Protein AF-A0A397BFF4-F1 (afdb_monomer_lite)

Structure (mmCIF, N/CA/C/O backbone):
data_AF-A0A397BFF4-F1
#
_entry.id   AF-A0A397BFF4-F1
#
loop_
_atom_site.group_PDB
_atom_site.id
_atom_site.type_symbol
_atom_site.label_atom_id
_atom_site.label_alt_id
_atom_site.label_comp_id
_atom_site.label_asym_id
_atom_site.label_entity_id
_atom_site.label_seq_id
_atom_site.pdbx_PDB_ins_code
_atom_site.Cartn_x
_atom_site.Cartn_y
_atom_site.Cartn_z
_atom_site.occupancy
_atom_site.B_iso_or_equiv
_atom_site.auth_seq_id
_atom_site.auth_comp_id
_atom_site.auth_asym_id
_atom_site.auth_atom_id
_atom_site.pdbx_PDB_model_num
ATOM 1 N N . MET A 1 1 ? 16.144 -6.828 19.092 1.00 57.47 1 MET A N 1
ATOM 2 C CA . MET A 1 1 ? 15.711 -6.088 17.885 1.00 57.47 1 MET A CA 1
ATOM 3 C C . MET A 1 1 ? 14.200 -6.023 17.916 1.00 57.47 1 MET A C 1
ATOM 5 O O . MET A 1 1 ? 13.598 -7.047 18.209 1.00 57.47 1 MET A O 1
ATOM 9 N N . ASN A 1 2 ? 13.610 -4.848 17.703 1.00 77.31 2 ASN A N 1
ATOM 10 C CA . ASN A 1 2 ? 12.156 -4.733 17.585 1.00 77.31 2 ASN A CA 1
ATOM 11 C C . ASN A 1 2 ? 11.684 -5.320 16.236 1.00 77.31 2 ASN A C 1
ATOM 13 O O . ASN A 1 2 ? 12.494 -5.483 15.315 1.00 77.31 2 ASN A O 1
ATOM 17 N N . ALA A 1 3 ? 10.410 -5.697 16.136 1.00 84.62 3 ALA A N 1
ATOM 18 C CA . ALA A 1 3 ? 9.863 -6.379 14.960 1.00 84.62 3 ALA A CA 1
ATOM 19 C C . ALA A 1 3 ? 9.957 -5.506 13.694 1.00 84.62 3 ALA A C 1
ATOM 21 O O . ALA A 1 3 ? 10.244 -6.006 12.608 1.00 84.62 3 ALA A O 1
ATOM 22 N N . ALA A 1 4 ? 9.825 -4.190 13.848 1.00 85.44 4 ALA A N 1
ATOM 23 C CA . ALA A 1 4 ? 9.958 -3.179 12.816 1.00 85.44 4 ALA A CA 1
ATOM 24 C C . ALA A 1 4 ? 11.354 -3.190 12.189 1.00 85.44 4 ALA A C 1
ATOM 26 O O . ALA A 1 4 ? 11.460 -3.205 10.969 1.00 85.44 4 ALA A O 1
ATOM 27 N N . ALA A 1 5 ? 12.433 -3.244 12.978 1.00 88.12 5 ALA A N 1
ATOM 28 C CA . ALA A 1 5 ? 13.787 -3.299 12.424 1.00 88.12 5 ALA A CA 1
ATOM 29 C C . ALA A 1 5 ? 14.050 -4.597 11.646 1.00 88.12 5 ALA A C 1
ATOM 31 O O . ALA A 1 5 ? 14.742 -4.566 10.629 1.00 88.12 5 ALA A O 1
ATOM 32 N N . VAL A 1 6 ? 13.490 -5.728 12.095 1.00 89.56 6 VAL A N 1
ATOM 33 C CA . VAL A 1 6 ? 13.576 -7.007 11.367 1.00 89.56 6 VAL A CA 1
ATOM 34 C C . VAL A 1 6 ? 12.851 -6.895 10.027 1.00 89.56 6 VAL A C 1
ATOM 36 O O . VAL A 1 6 ? 13.470 -7.109 8.985 1.00 89.56 6 VAL A O 1
ATOM 39 N N . ALA A 1 7 ? 11.580 -6.482 10.054 1.00 90.12 7 ALA A N 1
ATOM 40 C CA . ALA A 1 7 ? 10.751 -6.337 8.863 1.00 90.12 7 ALA A CA 1
ATOM 41 C C . ALA A 1 7 ? 11.365 -5.350 7.861 1.00 90.12 7 ALA A C 1
ATOM 43 O O . ALA A 1 7 ? 11.485 -5.656 6.678 1.00 90.12 7 ALA A O 1
ATOM 44 N N . VAL A 1 8 ? 11.833 -4.190 8.329 1.00 93.38 8 VAL A N 1
ATOM 45 C CA . VAL A 1 8 ? 12.469 -3.175 7.478 1.00 93.38 8 VAL A CA 1
ATOM 46 C C . VAL A 1 8 ? 13.743 -3.711 6.830 1.00 93.38 8 VAL A C 1
ATOM 48 O O . VAL A 1 8 ? 13.931 -3.532 5.628 1.00 93.38 8 VAL A O 1
ATOM 51 N N . LYS A 1 9 ? 14.610 -4.405 7.578 1.00 92.75 9 LYS A N 1
ATOM 52 C CA . LYS A 1 9 ? 15.840 -4.985 7.020 1.00 92.75 9 LYS A CA 1
ATOM 53 C C . LYS A 1 9 ? 15.533 -6.012 5.928 1.00 92.75 9 LYS A C 1
ATOM 55 O O . LYS A 1 9 ? 16.215 -6.053 4.903 1.00 92.75 9 LYS A O 1
ATOM 60 N N . GLU A 1 10 ? 14.504 -6.823 6.136 1.00 93.00 10 GLU A N 1
ATOM 61 C CA . GLU A 1 10 ? 14.062 -7.823 5.170 1.00 93.00 10 GLU A CA 1
ATOM 62 C C . GLU A 1 10 ? 13.450 -7.187 3.913 1.00 93.00 10 GLU A C 1
ATOM 64 O O . GLU A 1 10 ? 13.782 -7.585 2.790 1.00 93.00 10 GLU A O 1
ATOM 69 N N . VAL A 1 11 ? 12.640 -6.137 4.083 1.00 94.94 11 VAL A N 1
ATOM 70 C CA . VAL A 1 11 ? 12.092 -5.332 2.982 1.00 94.94 11 VAL A CA 1
ATOM 71 C C . VAL A 1 11 ? 13.214 -4.691 2.173 1.00 94.94 11 VAL A C 1
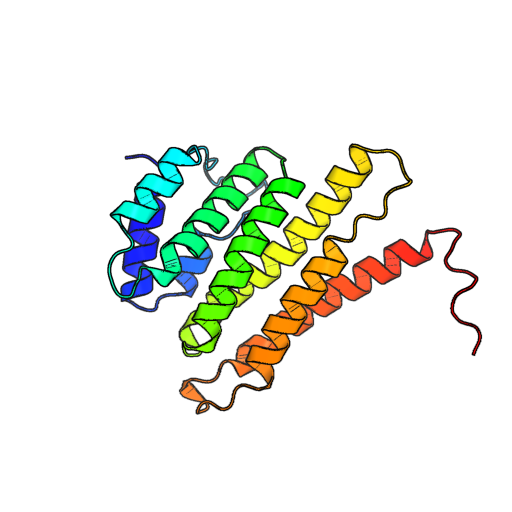ATOM 73 O O . VAL A 1 11 ? 13.241 -4.846 0.955 1.00 94.94 11 VAL A O 1
ATOM 76 N N . VAL A 1 12 ? 14.186 -4.044 2.822 1.00 95.38 12 VAL A N 1
ATOM 77 C CA . VAL A 1 12 ? 15.344 -3.432 2.149 1.00 95.38 12 VAL A CA 1
ATOM 78 C C . VAL A 1 12 ? 16.109 -4.468 1.326 1.00 95.38 12 VAL A C 1
ATOM 80 O O . VAL A 1 12 ? 16.366 -4.246 0.142 1.00 95.38 12 VAL A O 1
ATOM 83 N N . GLY A 1 13 ? 16.417 -5.632 1.907 1.00 94.81 13 GLY A N 1
ATOM 84 C CA . GLY A 1 13 ? 17.092 -6.711 1.184 1.00 94.81 13 GLY A CA 1
ATOM 85 C C . GLY A 1 13 ? 16.302 -7.194 -0.037 1.00 94.81 13 GLY A C 1
ATOM 86 O O . GLY A 1 13 ? 16.884 -7.498 -1.076 1.00 94.81 13 GLY A O 1
ATOM 87 N N . SER A 1 14 ? 14.978 -7.235 0.070 1.00 95.81 14 SER A N 1
ATOM 88 C CA . SER A 1 14 ? 14.089 -7.688 -1.004 1.00 95.81 14 SER A CA 1
ATOM 89 C C . SER A 1 14 ? 13.933 -6.649 -2.112 1.00 95.81 14 SER A C 1
ATOM 91 O O . SER A 1 14 ? 13.906 -7.018 -3.285 1.00 95.81 14 SER A O 1
ATOM 93 N N . LEU A 1 15 ? 13.921 -5.357 -1.774 1.00 95.44 15 LEU A N 1
ATOM 94 C CA . LEU A 1 15 ? 13.922 -4.262 -2.748 1.00 95.44 15 LEU A CA 1
ATOM 95 C C . LEU A 1 15 ? 15.213 -4.233 -3.566 1.00 95.44 15 LEU A C 1
ATOM 97 O O . LEU A 1 15 ? 15.147 -4.130 -4.788 1.00 95.44 15 LEU A O 1
ATOM 101 N N . LEU A 1 16 ? 16.373 -4.431 -2.927 1.00 94.50 16 LEU A N 1
ATOM 102 C CA . LEU A 1 16 ? 17.658 -4.546 -3.633 1.00 94.50 16 LEU A CA 1
ATOM 103 C C . LEU A 1 16 ? 17.664 -5.690 -4.658 1.00 94.50 16 LEU A C 1
ATOM 105 O O . LEU A 1 16 ? 18.306 -5.588 -5.699 1.00 94.50 16 LEU A O 1
ATOM 109 N N . ARG A 1 17 ? 16.925 -6.769 -4.378 1.00 95.75 17 ARG A N 1
ATOM 110 C CA . ARG A 1 17 ? 16.777 -7.932 -5.266 1.00 95.75 17 ARG A CA 1
ATOM 111 C C . ARG A 1 17 ? 15.568 -7.848 -6.204 1.00 95.75 17 ARG A C 1
ATOM 113 O O . ARG A 1 17 ? 15.296 -8.818 -6.904 1.00 95.75 17 ARG A O 1
ATOM 120 N N . LYS A 1 18 ? 14.826 -6.733 -6.210 1.00 95.62 18 LYS A N 1
ATOM 121 C CA . LYS A 1 18 ? 13.568 -6.551 -6.964 1.00 95.62 18 LYS A CA 1
ATOM 122 C C . LYS A 1 18 ? 12.517 -7.645 -6.703 1.00 95.62 18 LYS A C 1
ATOM 124 O O . LYS A 1 18 ? 11.729 -8.003 -7.573 1.00 95.62 18 LYS A O 1
ATOM 129 N N . GLN A 1 19 ? 12.470 -8.165 -5.477 1.00 95.62 19 GLN A N 1
ATOM 130 C CA . GLN A 1 19 ? 11.541 -9.212 -5.038 1.00 95.62 19 GLN A CA 1
ATOM 131 C C . GLN A 1 19 ? 10.268 -8.604 -4.434 1.00 95.62 19 GLN A C 1
ATOM 133 O O . GLN A 1 19 ? 9.991 -8.760 -3.244 1.00 95.62 19 GLN A O 1
ATOM 138 N N . SER A 1 20 ? 9.482 -7.892 -5.241 1.00 95.31 20 SER A N 1
ATOM 139 C CA . SER A 1 20 ? 8.298 -7.177 -4.737 1.00 95.31 20 SER A CA 1
ATOM 140 C C . SER A 1 20 ? 7.241 -8.086 -4.113 1.00 95.31 20 SER A C 1
ATOM 142 O O . SER A 1 20 ? 6.581 -7.662 -3.178 1.00 95.31 20 SER A O 1
ATOM 144 N N . ALA A 1 21 ? 7.089 -9.329 -4.581 1.00 94.50 21 ALA A N 1
ATOM 145 C CA . ALA A 1 21 ? 6.142 -10.278 -3.998 1.00 94.50 21 ALA A CA 1
ATOM 146 C C . ALA A 1 21 ? 6.489 -10.582 -2.532 1.00 94.50 21 ALA A C 1
ATOM 148 O O . ALA A 1 21 ? 5.605 -10.665 -1.686 1.00 94.50 21 ALA A O 1
ATOM 149 N N . HIS A 1 22 ? 7.785 -10.671 -2.220 1.00 94.12 22 HIS A N 1
ATOM 150 C CA . HIS A 1 22 ? 8.251 -10.869 -0.850 1.00 94.12 22 HIS A CA 1
ATOM 151 C C . HIS A 1 22 ? 8.023 -9.624 0.007 1.00 94.12 22 HIS A C 1
ATOM 153 O O . HIS A 1 22 ? 7.510 -9.723 1.117 1.00 94.12 22 HIS A O 1
ATOM 159 N N . VAL A 1 23 ? 8.315 -8.438 -0.541 1.00 94.81 23 VAL A N 1
ATOM 160 C CA . VAL A 1 23 ? 8.003 -7.154 0.114 1.00 94.81 23 VAL A CA 1
ATOM 161 C C . VAL A 1 23 ? 6.508 -7.050 0.424 1.00 94.81 23 VAL A C 1
ATOM 163 O O . VAL A 1 23 ? 6.130 -6.702 1.539 1.00 94.81 23 VAL A O 1
ATOM 166 N N . ALA A 1 24 ? 5.669 -7.400 -0.550 1.00 93.06 24 ALA A N 1
ATOM 167 C CA . ALA A 1 24 ? 4.222 -7.378 -0.434 1.00 93.06 24 ALA A CA 1
ATOM 168 C C . ALA A 1 24 ? 3.735 -8.310 0.681 1.00 93.06 24 ALA A C 1
ATOM 170 O O . ALA A 1 24 ? 2.901 -7.901 1.476 1.00 93.06 24 ALA A O 1
ATOM 171 N N . ASN A 1 25 ? 4.298 -9.516 0.796 1.00 91.44 25 ASN A N 1
ATOM 172 C CA . ASN A 1 25 ? 3.940 -10.463 1.853 1.00 91.44 25 ASN A CA 1
ATOM 173 C C . ASN A 1 25 ? 4.313 -9.958 3.255 1.00 91.44 25 ASN A C 1
ATOM 175 O O . ASN A 1 25 ? 3.517 -10.092 4.178 1.00 91.44 25 ASN A O 1
ATOM 179 N N . ILE A 1 26 ? 5.494 -9.353 3.424 1.00 90.94 26 ILE A N 1
ATOM 180 C CA . ILE A 1 26 ? 5.923 -8.803 4.724 1.00 90.94 26 ILE A CA 1
ATOM 181 C C . ILE A 1 26 ? 4.984 -7.671 5.167 1.00 90.94 26 ILE A C 1
ATOM 183 O O . ILE A 1 26 ? 4.589 -7.581 6.336 1.00 90.94 26 ILE A O 1
ATOM 187 N N . LEU A 1 27 ? 4.642 -6.795 4.221 1.00 91.44 27 LEU A N 1
ATOM 188 C CA . LEU A 1 27 ? 3.901 -5.565 4.479 1.00 91.44 27 LEU A CA 1
ATOM 189 C C . LEU A 1 27 ? 2.382 -5.726 4.429 1.00 91.44 27 LEU A C 1
ATOM 191 O O . LEU A 1 27 ? 1.688 -4.841 4.920 1.00 91.44 27 LEU A O 1
ATOM 195 N N . ALA A 1 28 ? 1.873 -6.834 3.888 1.00 91.56 28 ALA A N 1
ATOM 196 C CA . ALA A 1 28 ? 0.445 -7.102 3.808 1.00 91.56 28 ALA A CA 1
ATOM 197 C C . ALA A 1 28 ? -0.224 -6.965 5.179 1.00 91.56 28 ALA A C 1
ATOM 199 O O . ALA A 1 28 ? 0.280 -7.442 6.210 1.00 91.56 28 ALA A O 1
ATOM 200 N N . ILE A 1 29 ? -1.382 -6.313 5.173 1.00 89.94 29 ILE A N 1
ATOM 201 C CA . ILE A 1 29 ? -2.233 -6.176 6.346 1.00 89.94 29 ILE A CA 1
ATOM 202 C C . ILE A 1 29 ? -3.109 -7.429 6.429 1.00 89.94 29 ILE A C 1
ATOM 204 O O . ILE A 1 29 ? -3.968 -7.665 5.580 1.00 89.94 29 ILE A O 1
ATOM 208 N N . SER A 1 30 ? -2.893 -8.262 7.453 1.00 79.81 30 SER A N 1
ATOM 209 C CA . SER A 1 30 ? -3.784 -9.397 7.702 1.00 79.81 30 SER A CA 1
ATOM 210 C C . SER A 1 30 ? -5.103 -8.881 8.268 1.00 79.81 30 SER A C 1
ATOM 212 O O . SER A 1 30 ? -5.145 -8.335 9.369 1.00 79.81 30 SER A O 1
ATOM 214 N N . PHE A 1 31 ? -6.187 -9.066 7.517 1.00 70.06 31 PHE A N 1
ATOM 215 C CA . PHE A 1 31 ? -7.552 -8.818 7.997 1.00 70.06 31 PHE A CA 1
ATOM 216 C C . PHE A 1 31 ? -8.199 -10.078 8.580 1.00 70.06 31 PHE A C 1
ATOM 218 O O . PHE A 1 31 ? -9.256 -9.994 9.205 1.00 70.06 31 PHE A O 1
ATOM 225 N N . ASP A 1 32 ? -7.582 -11.244 8.364 1.00 57.59 32 ASP A N 1
ATOM 226 C CA . ASP A 1 32 ? -8.017 -12.492 8.972 1.00 57.59 32 ASP A CA 1
ATOM 227 C C . ASP A 1 32 ? -7.382 -12.629 10.364 1.00 57.59 32 ASP A C 1
ATOM 229 O O . ASP A 1 32 ? -6.172 -12.466 10.532 1.00 57.59 32 ASP A O 1
ATOM 233 N N . LYS A 1 33 ? -8.223 -12.894 11.371 1.00 51.47 33 LYS A N 1
ATOM 234 C CA . LYS A 1 33 ? -7.804 -13.160 12.756 1.00 51.47 33 LYS A CA 1
ATOM 235 C C . LYS A 1 33 ? -7.372 -14.621 12.951 1.00 51.47 33 LYS A C 1
ATOM 237 O O . LYS A 1 33 ? -6.900 -14.964 14.032 1.00 51.47 33 LYS A O 1
ATOM 242 N N . SER A 1 34 ? -7.579 -15.481 11.947 1.00 45.59 34 SER A N 1
ATOM 243 C CA . SER A 1 34 ? -7.208 -16.900 11.965 1.00 45.59 34 SER A CA 1
ATOM 244 C C . SER A 1 34 ? -5.718 -17.132 11.698 1.00 45.59 34 SER A C 1
ATOM 246 O O . SER A 1 34 ? -5.146 -18.111 12.181 1.00 45.59 34 SER A O 1
ATOM 248 N N . THR A 1 35 ? -5.069 -16.210 10.984 1.00 48.66 35 THR A N 1
ATOM 249 C CA . THR A 1 35 ? -3.620 -16.174 10.817 1.00 48.66 35 THR A CA 1
ATOM 250 C C . THR A 1 35 ? -2.995 -15.740 12.137 1.00 48.66 35 THR A C 1
ATOM 252 O O . THR A 1 35 ? -3.198 -14.622 12.605 1.00 48.66 35 THR A O 1
ATOM 255 N N . SER A 1 36 ? -2.231 -16.644 12.749 1.00 46.62 36 SER A N 1
ATOM 256 C CA . SER A 1 36 ? -1.463 -16.448 13.982 1.00 46.62 36 SER A CA 1
ATOM 257 C C . SER A 1 36 ? -0.276 -15.490 13.795 1.00 46.62 36 SER A C 1
ATOM 259 O O . SER A 1 36 ? 0.834 -15.776 14.251 1.00 46.62 36 SER A O 1
ATOM 261 N N . ASP A 1 37 ? -0.471 -14.390 13.075 1.00 56.38 37 ASP A N 1
ATOM 262 C CA . ASP A 1 37 ? 0.549 -13.367 12.932 1.00 56.38 37 ASP A CA 1
ATOM 263 C C . ASP A 1 37 ? 0.713 -12.695 14.291 1.00 56.38 37 ASP A C 1
ATOM 265 O O . ASP A 1 37 ? -0.239 -12.163 14.872 1.00 56.38 37 ASP A O 1
ATOM 269 N N . ALA A 1 38 ? 1.932 -12.759 14.829 1.00 62.62 38 ALA A N 1
ATOM 270 C CA . ALA A 1 38 ? 2.262 -12.057 16.056 1.00 62.62 38 ALA A CA 1
ATOM 271 C C . ALA A 1 38 ? 1.894 -10.572 15.883 1.00 62.62 38 ALA A C 1
ATOM 273 O O . ALA A 1 38 ? 2.234 -9.980 14.853 1.00 62.62 38 ALA A O 1
ATOM 274 N N . PRO A 1 39 ? 1.194 -9.962 16.855 1.00 65.88 39 PRO A N 1
ATOM 275 C CA . PRO A 1 39 ? 0.702 -8.606 16.698 1.00 65.88 39 PRO A CA 1
ATOM 276 C C . PRO A 1 39 ? 1.879 -7.652 16.480 1.00 65.88 39 PRO A C 1
ATOM 278 O O . PRO A 1 39 ? 2.854 -7.648 17.237 1.00 65.88 39 PRO A O 1
ATOM 281 N N . PHE A 1 40 ? 1.796 -6.842 15.424 1.00 76.50 40 PHE A N 1
ATOM 282 C CA . PHE A 1 40 ? 2.794 -5.817 15.146 1.00 76.50 40 PHE A CA 1
ATOM 283 C C . PHE A 1 40 ? 2.542 -4.613 16.067 1.00 76.50 40 PHE A C 1
ATOM 285 O O . PHE A 1 40 ? 1.675 -3.786 15.798 1.00 76.50 40 PHE A O 1
ATOM 292 N N . LEU A 1 41 ? 3.272 -4.554 17.187 1.00 77.00 41 LEU A N 1
ATOM 293 C CA . LEU A 1 41 ? 3.031 -3.615 18.299 1.00 77.00 41 LEU A CA 1
ATOM 294 C C . LEU A 1 41 ? 4.096 -2.515 18.442 1.00 77.00 41 LEU A C 1
ATOM 296 O O . LEU A 1 41 ? 4.110 -1.785 19.435 1.00 77.00 41 LEU A O 1
ATOM 300 N N . ASP A 1 42 ? 5.013 -2.387 17.485 1.00 84.06 42 ASP A N 1
ATOM 301 C CA . ASP A 1 42 ? 6.062 -1.371 17.567 1.00 84.06 42 ASP A CA 1
ATOM 302 C C . ASP A 1 42 ? 5.503 0.038 17.389 1.00 84.06 42 ASP A C 1
ATOM 304 O O . ASP A 1 42 ? 4.772 0.307 16.448 1.00 84.06 42 ASP A O 1
ATOM 308 N N . ASN A 1 43 ? 5.874 0.967 18.271 1.00 87.81 43 ASN A N 1
ATOM 309 C CA . ASN A 1 43 ? 5.385 2.344 18.197 1.00 87.81 43 ASN A CA 1
ATOM 310 C C . ASN A 1 43 ? 5.912 3.110 16.963 1.00 87.81 43 ASN A C 1
ATOM 312 O O . ASN A 1 43 ? 6.931 2.762 16.366 1.00 87.81 43 ASN 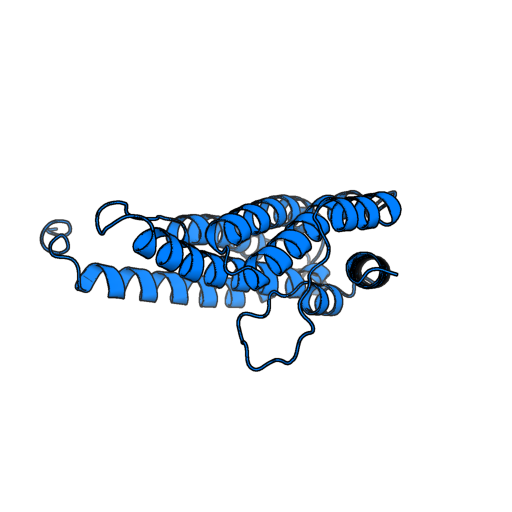A O 1
ATOM 316 N N . ASP A 1 44 ? 5.254 4.220 16.623 1.00 89.38 44 ASP A N 1
ATOM 317 C CA . ASP A 1 44 ? 5.576 4.996 15.416 1.00 89.38 44 ASP A CA 1
ATOM 318 C C . ASP A 1 44 ? 7.024 5.504 15.396 1.00 89.38 44 ASP A C 1
ATOM 320 O O . ASP A 1 44 ? 7.662 5.512 14.345 1.00 89.38 44 ASP A O 1
ATOM 324 N N . ARG A 1 45 ? 7.586 5.861 16.560 1.00 89.38 45 ARG A N 1
ATOM 325 C CA . ARG A 1 45 ? 8.990 6.292 16.667 1.00 89.38 45 ARG A CA 1
ATOM 326 C C . ARG A 1 45 ? 9.951 5.166 16.297 1.00 89.38 45 ARG A C 1
ATOM 328 O O . ARG A 1 45 ? 10.937 5.409 15.608 1.00 89.38 45 ARG A O 1
ATOM 335 N N . ALA A 1 46 ? 9.668 3.947 16.746 1.00 90.50 46 ALA A N 1
ATOM 336 C CA . ALA A 1 46 ? 10.441 2.758 16.419 1.00 90.50 46 ALA A CA 1
ATOM 337 C C . ALA A 1 46 ? 10.373 2.429 14.920 1.00 90.50 46 ALA A C 1
ATOM 339 O O . ALA A 1 46 ? 11.412 2.148 14.320 1.00 90.50 46 ALA A O 1
ATOM 340 N N . ILE A 1 47 ? 9.184 2.517 14.315 1.00 92.31 47 ILE A N 1
ATOM 341 C CA . ILE A 1 47 ? 8.984 2.313 12.873 1.00 92.31 47 ILE A CA 1
ATOM 342 C C . ILE A 1 47 ? 9.768 3.359 12.074 1.00 92.31 47 ILE A C 1
ATOM 344 O O . ILE A 1 47 ? 10.530 3.011 11.170 1.00 92.31 47 ILE A O 1
ATOM 348 N N . GLU A 1 48 ? 9.628 4.639 12.423 1.00 92.06 48 GLU A N 1
ATOM 349 C CA . GLU A 1 48 ? 10.317 5.730 11.731 1.00 92.06 48 GLU A CA 1
ATOM 350 C C . GLU A 1 48 ? 11.834 5.644 11.879 1.00 92.06 48 GLU A C 1
ATOM 352 O O . GLU A 1 48 ? 12.550 5.824 10.896 1.00 92.06 48 GLU A O 1
ATOM 357 N N . ALA A 1 49 ? 12.339 5.335 13.075 1.00 91.38 49 ALA A N 1
ATOM 358 C CA . ALA A 1 49 ? 13.769 5.167 13.303 1.00 91.38 49 ALA A CA 1
ATOM 359 C C . ALA A 1 49 ? 14.339 3.999 12.480 1.00 91.38 49 ALA A C 1
ATOM 361 O O . ALA A 1 49 ? 15.386 4.149 11.843 1.00 91.38 49 ALA A O 1
ATOM 362 N N . ALA A 1 50 ? 13.638 2.860 12.434 1.00 91.50 50 ALA A N 1
ATOM 363 C CA . ALA A 1 50 ? 14.032 1.710 11.620 1.00 91.50 50 ALA A CA 1
ATOM 364 C C . ALA A 1 50 ? 14.065 2.059 10.124 1.00 91.50 50 ALA A C 1
ATOM 366 O O . ALA A 1 50 ? 15.043 1.752 9.440 1.00 91.50 50 ALA A O 1
ATOM 367 N N . CYS A 1 51 ? 13.041 2.757 9.623 1.00 92.25 51 CYS A N 1
ATOM 368 C CA . CYS A 1 51 ? 12.983 3.165 8.223 1.00 92.25 51 CYS A CA 1
ATOM 369 C C . CYS A 1 51 ? 14.093 4.174 7.880 1.00 92.25 51 CYS A C 1
ATOM 371 O O . CYS A 1 51 ? 14.868 3.944 6.954 1.00 92.25 51 CYS A O 1
ATOM 373 N N . ARG A 1 52 ? 14.249 5.252 8.658 1.00 89.25 52 ARG A N 1
ATOM 374 C CA . ARG A 1 52 ? 15.260 6.296 8.394 1.00 89.25 52 ARG A CA 1
ATOM 375 C C . ARG A 1 52 ? 16.693 5.766 8.398 1.00 89.25 52 ARG A C 1
ATOM 377 O O . ARG A 1 52 ? 17.521 6.255 7.643 1.00 89.25 52 ARG A O 1
ATOM 384 N N . SER A 1 53 ? 16.989 4.788 9.254 1.00 89.06 53 SER A N 1
ATOM 385 C CA . SER A 1 53 ? 18.330 4.195 9.352 1.00 89.06 53 SER A CA 1
ATOM 386 C C . SER A 1 53 ? 18.637 3.175 8.254 1.00 89.06 53 SER A C 1
ATOM 388 O O . SER A 1 53 ? 19.806 2.966 7.940 1.00 89.06 53 SER A O 1
ATOM 390 N N . SER A 1 54 ? 17.613 2.545 7.668 1.00 91.06 54 SER A N 1
ATOM 391 C CA . SER A 1 54 ? 17.796 1.435 6.721 1.00 91.06 54 SER A CA 1
ATOM 392 C C . SER A 1 54 ? 17.597 1.834 5.257 1.00 91.06 54 SER A C 1
ATOM 394 O O . SER A 1 54 ? 18.204 1.232 4.372 1.00 91.06 54 SER A O 1
ATOM 396 N N . PHE A 1 55 ? 16.760 2.837 4.980 1.00 90.69 55 PHE A N 1
ATOM 397 C CA . PHE A 1 55 ? 16.500 3.332 3.628 1.00 90.69 55 PHE A CA 1
ATOM 398 C C . PHE A 1 55 ? 17.433 4.502 3.300 1.00 90.69 55 PHE A C 1
ATOM 400 O O . PHE A 1 55 ? 17.152 5.651 3.633 1.00 90.69 55 PHE A O 1
ATOM 407 N N . VAL A 1 56 ? 18.547 4.205 2.628 1.00 87.31 56 VAL A N 1
ATOM 408 C CA . VAL A 1 56 ? 19.557 5.193 2.212 1.00 87.31 56 VAL A CA 1
ATOM 409 C C . VAL A 1 56 ? 19.726 5.164 0.688 1.00 87.31 56 VAL A C 1
ATOM 411 O O . VAL A 1 56 ? 19.549 4.126 0.047 1.00 87.31 56 VAL A O 1
ATOM 414 N N . GLY A 1 57 ? 20.075 6.308 0.092 1.00 87.19 57 GLY A N 1
ATOM 415 C CA . GLY A 1 57 ? 20.387 6.409 -1.335 1.00 87.19 57 GLY A CA 1
ATOM 416 C C . GLY A 1 57 ? 19.162 6.157 -2.231 1.00 87.19 57 GLY A C 1
ATOM 417 O O . GLY A 1 57 ? 18.098 6.707 -1.947 1.00 87.19 57 GLY A O 1
ATOM 418 N N . PRO A 1 58 ? 19.267 5.328 -3.292 1.00 83.06 58 PRO A N 1
ATOM 419 C CA . PRO A 1 58 ? 18.162 5.061 -4.224 1.00 83.06 58 PRO A CA 1
ATOM 420 C C . PRO A 1 58 ? 16.907 4.479 -3.564 1.00 83.06 58 PRO A C 1
ATOM 422 O O . PRO A 1 58 ? 15.802 4.649 -4.070 1.00 83.06 58 PRO A O 1
ATOM 425 N N . LEU A 1 59 ? 17.061 3.810 -2.417 1.00 90.56 59 LEU A N 1
ATOM 426 C CA . LEU A 1 59 ? 15.937 3.253 -1.669 1.00 90.56 59 LEU A CA 1
ATOM 427 C C . LEU A 1 59 ? 15.220 4.285 -0.788 1.00 90.56 59 LEU A C 1
ATOM 429 O O . LEU A 1 59 ? 14.191 3.960 -0.200 1.00 90.56 59 LEU A O 1
ATOM 433 N N . GLY A 1 60 ? 15.719 5.523 -0.710 1.00 90.00 60 GLY A N 1
ATOM 434 C CA . GLY A 1 60 ? 15.103 6.595 0.072 1.00 90.00 60 GLY A CA 1
ATOM 435 C C . GLY A 1 60 ? 13.633 6.812 -0.291 1.00 90.00 60 GLY A C 1
ATOM 436 O O . GLY A 1 60 ? 12.801 6.920 0.598 1.00 90.00 60 GLY A O 1
ATOM 437 N N . ALA A 1 61 ? 13.265 6.729 -1.573 1.00 91.44 61 ALA A N 1
ATOM 438 C CA . ALA A 1 61 ? 11.873 6.897 -2.006 1.00 91.44 61 ALA A CA 1
ATOM 439 C C . ALA A 1 61 ? 10.887 5.884 -1.377 1.00 91.44 61 ALA A C 1
ATOM 441 O O . ALA A 1 61 ? 9.686 6.136 -1.327 1.00 91.44 61 ALA A O 1
ATOM 442 N N . TYR A 1 62 ? 11.383 4.754 -0.858 1.00 94.88 62 TYR A N 1
ATOM 443 C CA . TYR A 1 62 ? 10.567 3.712 -0.235 1.00 94.88 62 TYR A CA 1
ATOM 444 C C . TYR A 1 62 ? 10.369 3.898 1.273 1.00 94.88 62 TYR A C 1
ATOM 446 O O . TYR A 1 62 ? 9.486 3.248 1.836 1.00 94.88 62 TYR A O 1
ATOM 454 N N . HIS A 1 63 ? 11.134 4.775 1.938 1.00 94.19 63 HIS A N 1
ATOM 455 C CA . HIS A 1 63 ? 11.095 4.880 3.403 1.00 94.19 63 HIS A CA 1
ATOM 456 C C . HIS A 1 63 ? 9.703 5.251 3.914 1.00 94.19 63 HIS A C 1
ATOM 458 O O . HIS A 1 63 ? 9.209 4.658 4.870 1.00 94.19 63 HIS A O 1
ATOM 464 N N . ASP A 1 64 ? 9.056 6.208 3.252 1.00 94.12 64 ASP A N 1
ATOM 465 C CA . ASP A 1 64 ? 7.740 6.693 3.645 1.00 94.12 64 ASP A CA 1
ATOM 466 C C . ASP A 1 64 ? 6.637 5.690 3.324 1.00 94.12 64 ASP A C 1
ATOM 468 O O . ASP A 1 64 ? 5.691 5.553 4.094 1.00 94.12 64 ASP A O 1
ATOM 472 N N . ILE A 1 65 ? 6.776 4.971 2.210 1.00 96.81 65 ILE A N 1
ATOM 473 C CA . ILE A 1 65 ? 5.836 3.928 1.791 1.00 96.81 65 ILE A CA 1
ATOM 474 C C . ILE A 1 65 ? 5.812 2.822 2.848 1.00 96.81 65 ILE A C 1
ATOM 476 O O . ILE A 1 65 ? 4.753 2.415 3.329 1.00 96.81 65 ILE A O 1
ATOM 480 N N . VAL A 1 66 ? 6.998 2.354 3.239 1.00 96.00 66 VAL A N 1
ATOM 481 C CA . VAL A 1 66 ? 7.160 1.259 4.198 1.00 96.00 66 VAL A CA 1
ATOM 482 C C . VAL A 1 66 ? 6.745 1.697 5.599 1.00 96.00 66 VAL A C 1
ATOM 484 O O . VAL A 1 66 ? 6.008 0.967 6.259 1.00 96.00 66 VAL A O 1
ATOM 487 N N . ALA A 1 67 ? 7.135 2.898 6.034 1.00 95.56 67 ALA A N 1
ATOM 488 C CA . ALA A 1 67 ? 6.723 3.432 7.329 1.00 95.56 67 ALA A CA 1
ATOM 489 C C . ALA A 1 67 ? 5.195 3.543 7.439 1.00 95.56 67 ALA A C 1
ATOM 491 O O . ALA A 1 67 ? 4.624 3.060 8.414 1.00 95.56 67 ALA A O 1
ATOM 492 N N . ALA A 1 68 ? 4.536 4.119 6.431 1.00 96.31 68 ALA A N 1
ATOM 493 C CA . ALA A 1 68 ? 3.083 4.254 6.390 1.00 96.31 68 ALA A CA 1
ATOM 494 C C . ALA A 1 68 ? 2.373 2.889 6.418 1.00 96.31 68 ALA A C 1
ATOM 496 O O . ALA A 1 68 ? 1.423 2.694 7.171 1.00 96.31 68 ALA A O 1
ATOM 497 N N . THR A 1 69 ? 2.886 1.903 5.674 1.00 94.56 69 THR A N 1
ATOM 498 C CA . THR A 1 69 ? 2.291 0.556 5.635 1.00 94.56 69 THR A CA 1
ATOM 499 C C . THR A 1 69 ? 2.430 -0.172 6.977 1.00 94.56 69 THR A C 1
ATOM 501 O O . THR A 1 69 ? 1.478 -0.782 7.461 1.00 94.56 69 THR A O 1
ATOM 504 N N . LEU A 1 70 ? 3.590 -0.066 7.637 1.00 94.06 70 LEU A N 1
ATOM 505 C CA . LEU A 1 70 ? 3.804 -0.643 8.969 1.00 94.06 70 LEU A CA 1
ATOM 506 C C . LEU A 1 70 ? 2.940 0.040 10.042 1.00 94.06 70 LEU A C 1
ATOM 508 O O . LEU A 1 70 ? 2.400 -0.638 10.917 1.00 94.06 70 LEU A O 1
ATOM 512 N N . LYS A 1 71 ? 2.759 1.366 9.958 1.00 94.94 71 LYS A N 1
ATOM 513 C CA . LYS A 1 71 ? 1.834 2.112 10.826 1.00 94.94 71 LYS A CA 1
ATOM 514 C C . LYS A 1 71 ? 0.388 1.667 10.614 1.00 94.94 71 LYS A C 1
ATOM 516 O O . LYS A 1 71 ? -0.301 1.389 11.592 1.00 94.94 71 LYS A O 1
ATOM 521 N N . ALA A 1 72 ? -0.054 1.528 9.365 1.00 95.25 72 ALA A N 1
ATOM 522 C CA . ALA A 1 72 ? -1.386 1.023 9.046 1.00 95.25 72 ALA A CA 1
ATOM 523 C C . ALA A 1 72 ? -1.600 -0.393 9.608 1.00 95.25 72 ALA A C 1
ATOM 525 O O . ALA A 1 72 ? -2.599 -0.639 10.283 1.00 95.25 72 ALA A O 1
ATOM 526 N N . LYS A 1 73 ? -0.624 -1.297 9.435 1.00 92.75 73 LYS A N 1
ATOM 527 C CA . LYS A 1 73 ? -0.656 -2.657 9.999 1.00 92.75 73 LYS A CA 1
ATOM 528 C C . LYS A 1 73 ? -0.801 -2.649 11.525 1.00 92.75 73 LYS A C 1
ATOM 530 O O . LYS A 1 73 ? -1.655 -3.352 12.057 1.00 92.75 73 LYS A O 1
ATOM 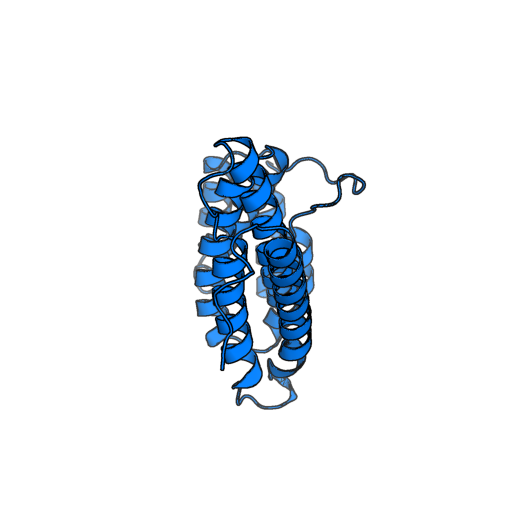535 N N . ARG A 1 74 ? -0.035 -1.809 12.231 1.00 91.69 74 ARG A N 1
ATOM 536 C CA . ARG A 1 74 ? -0.175 -1.603 13.686 1.00 91.69 74 ARG A CA 1
ATOM 537 C C . ARG A 1 74 ? -1.573 -1.122 14.068 1.00 91.69 74 ARG A C 1
ATOM 539 O O . ARG A 1 74 ? -2.191 -1.673 14.971 1.00 91.69 74 ARG A O 1
ATOM 546 N N . LEU A 1 75 ? -2.064 -0.081 13.398 1.00 93.31 75 LEU A N 1
ATOM 547 C CA . LEU A 1 75 ? -3.356 0.538 13.702 1.00 93.31 75 LEU A CA 1
ATOM 548 C C . LEU A 1 75 ? -4.523 -0.439 13.504 1.00 93.31 75 LEU A C 1
ATOM 550 O O . LEU A 1 75 ? -5.484 -0.390 14.269 1.00 93.31 75 LEU A O 1
ATOM 554 N N . VAL A 1 76 ? -4.410 -1.370 12.553 1.00 92.12 76 VAL A N 1
ATOM 555 C CA . VAL A 1 76 ? -5.367 -2.476 12.385 1.00 92.12 76 VAL A CA 1
ATOM 556 C C . VAL A 1 76 ? -5.367 -3.422 13.585 1.00 92.12 76 VAL A C 1
ATOM 558 O O . VAL A 1 76 ? -6.442 -3.802 14.040 1.00 92.12 76 VAL A O 1
ATOM 561 N N . HIS A 1 77 ? -4.205 -3.754 14.157 1.00 89.19 77 HIS A N 1
ATOM 562 C CA . HIS A 1 77 ? -4.144 -4.548 15.394 1.00 89.19 77 HIS A CA 1
ATOM 563 C C . HIS A 1 77 ? -4.742 -3.824 16.613 1.00 89.19 77 HIS A C 1
ATOM 565 O O . HIS A 1 77 ? -5.118 -4.477 17.583 1.00 89.19 77 HIS A O 1
ATOM 571 N N . GLU A 1 78 ? -4.843 -2.495 16.567 1.00 90.31 78 GLU A N 1
ATOM 572 C CA . GLU A 1 78 ? -5.487 -1.668 17.595 1.00 90.31 78 GLU A CA 1
ATOM 573 C C . GLU A 1 78 ? -6.974 -1.384 17.307 1.00 90.31 78 GLU A C 1
ATOM 575 O O . GLU A 1 78 ? -7.574 -0.562 18.000 1.00 90.31 78 GLU A O 1
ATOM 580 N N . ASP A 1 79 ? -7.561 -2.016 16.280 1.00 91.31 79 ASP A N 1
ATOM 581 C CA . ASP A 1 79 ? -8.933 -1.781 15.801 1.00 91.31 79 ASP A CA 1
ATOM 582 C C . ASP A 1 79 ? -9.220 -0.294 15.449 1.00 91.31 79 ASP A C 1
ATOM 584 O O . ASP A 1 79 ? -10.352 0.187 15.552 1.00 91.31 79 ASP A O 1
ATOM 588 N N . LYS A 1 80 ? -8.190 0.454 15.020 1.00 92.81 80 LYS A N 1
ATOM 589 C CA . LYS A 1 80 ? -8.263 1.863 14.576 1.00 92.81 80 LYS A CA 1
ATOM 590 C C . LYS A 1 80 ? -8.219 1.949 13.048 1.00 92.81 80 LYS A C 1
ATOM 592 O O . LYS A 1 80 ? -7.251 2.440 12.466 1.00 92.81 80 LYS A O 1
ATOM 597 N N . PHE A 1 81 ? -9.263 1.468 12.389 1.00 94.31 81 PHE A N 1
ATOM 598 C CA . PHE A 1 81 ? -9.351 1.338 10.934 1.00 94.31 81 PHE A CA 1
ATOM 599 C C . PHE A 1 81 ? -9.399 2.669 10.184 1.00 94.31 81 PHE A C 1
ATOM 601 O O . PHE A 1 81 ? -8.794 2.759 9.122 1.00 94.31 81 PHE A O 1
ATOM 608 N N . VAL A 1 82 ? -10.050 3.706 10.721 1.00 94.31 82 VAL A N 1
ATOM 609 C CA . VAL A 1 82 ? -10.064 5.043 10.089 1.00 94.31 82 VAL A CA 1
ATOM 610 C C . VAL A 1 82 ? -8.642 5.595 9.975 1.00 94.31 82 VAL A C 1
ATOM 612 O O . VAL A 1 82 ? -8.198 5.953 8.890 1.00 94.31 82 VAL A O 1
ATOM 615 N N . LEU A 1 83 ? -7.884 5.566 11.075 1.00 95.25 83 LEU A N 1
ATOM 616 C CA . LEU A 1 83 ? -6.491 6.021 11.074 1.00 95.25 83 LEU A CA 1
ATOM 617 C C . LEU A 1 83 ? -5.595 5.108 10.227 1.00 95.25 83 LEU A C 1
ATOM 619 O O . LEU A 1 83 ? -4.696 5.587 9.541 1.00 95.25 83 LEU A O 1
ATOM 623 N N . ALA A 1 84 ? -5.832 3.793 10.262 1.00 96.31 84 ALA A N 1
ATOM 624 C CA . ALA A 1 84 ? -5.089 2.847 9.436 1.00 96.31 84 ALA A CA 1
ATOM 625 C C . ALA A 1 84 ? -5.308 3.099 7.938 1.00 96.31 84 ALA A C 1
ATOM 627 O O . ALA A 1 84 ? -4.361 3.003 7.159 1.00 96.31 84 ALA A O 1
ATOM 628 N N . TYR A 1 85 ? -6.539 3.432 7.538 1.00 97.25 85 TYR A N 1
ATOM 629 C CA . TYR A 1 85 ? -6.878 3.790 6.166 1.00 97.25 85 TYR A CA 1
ATOM 630 C C . TYR A 1 85 ? -6.131 5.050 5.718 1.00 97.25 85 TYR A C 1
ATOM 632 O O . TYR A 1 85 ? -5.497 5.027 4.664 1.00 97.25 85 TYR A O 1
ATOM 640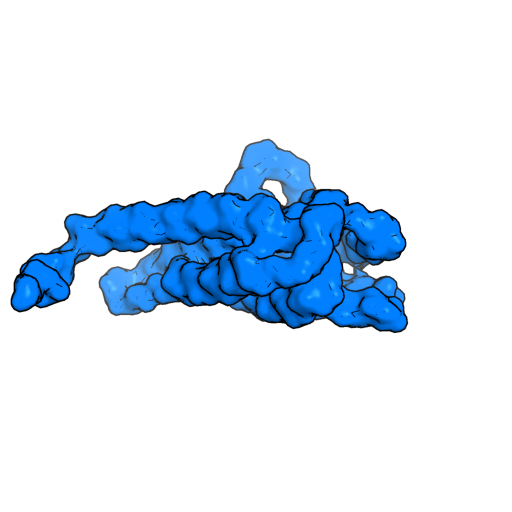 N N . ASP A 1 86 ? -6.125 6.102 6.538 1.00 96.88 86 ASP A N 1
ATOM 641 C CA . ASP A 1 86 ? -5.426 7.354 6.226 1.00 96.88 86 ASP A CA 1
ATOM 642 C C . ASP A 1 86 ? -3.912 7.142 6.041 1.00 96.88 86 ASP A C 1
ATOM 644 O O . ASP A 1 86 ? -3.328 7.596 5.050 1.00 96.88 86 ASP A O 1
ATOM 648 N N . GLU A 1 87 ? -3.276 6.395 6.950 1.00 97.12 87 GLU A N 1
ATOM 649 C CA . GLU A 1 87 ? -1.858 6.029 6.835 1.00 97.12 87 GLU A CA 1
ATOM 650 C C . GLU A 1 87 ? -1.599 5.192 5.574 1.00 97.12 87 GLU A C 1
ATOM 652 O O . GLU A 1 87 ? -0.690 5.493 4.798 1.00 97.12 87 GLU A O 1
ATOM 657 N N . HIS A 1 88 ? -2.434 4.185 5.301 1.00 97.69 88 HIS A N 1
ATOM 658 C CA . HIS A 1 88 ? -2.293 3.345 4.110 1.00 97.69 88 HIS A CA 1
ATOM 659 C C . HIS A 1 88 ? -2.404 4.149 2.814 1.00 97.69 88 HIS A C 1
ATOM 661 O O . HIS A 1 88 ? -1.586 3.972 1.912 1.00 97.69 88 HIS A O 1
ATOM 667 N N . ILE A 1 89 ? -3.374 5.062 2.710 1.00 97.94 89 ILE A N 1
ATOM 668 C CA . ILE A 1 89 ? -3.544 5.917 1.529 1.00 97.94 89 ILE A CA 1
ATOM 669 C C . ILE A 1 89 ? -2.363 6.875 1.359 1.00 97.94 89 ILE A C 1
ATOM 671 O O . ILE A 1 89 ? -1.892 7.053 0.233 1.00 97.94 89 ILE A O 1
ATOM 675 N N . SER A 1 90 ? -1.833 7.435 2.449 1.00 97.50 90 SER A N 1
ATOM 676 C CA . SER A 1 90 ? -0.607 8.244 2.419 1.00 97.50 90 SER A CA 1
ATOM 677 C C . SER A 1 90 ? 0.569 7.461 1.817 1.00 97.50 90 SER A C 1
ATOM 679 O O . SER A 1 90 ? 1.234 7.940 0.892 1.00 97.50 90 SER A O 1
ATOM 681 N N . GLY A 1 91 ? 0.775 6.216 2.261 1.00 97.69 91 GLY A N 1
ATOM 682 C CA . GLY A 1 91 ? 1.775 5.309 1.691 1.00 97.69 91 GLY A CA 1
ATOM 683 C C . GLY A 1 91 ? 1.488 4.938 0.235 1.00 97.69 91 GLY A C 1
ATOM 684 O O . GLY A 1 91 ? 2.399 4.927 -0.593 1.00 97.69 91 GLY A O 1
ATOM 685 N N . PHE A 1 92 ? 0.222 4.694 -0.107 1.00 98.19 92 PHE A N 1
ATOM 686 C CA . PHE A 1 92 ? -0.193 4.293 -1.448 1.00 98.19 92 PHE A CA 1
ATOM 687 C C . PHE A 1 92 ? 0.027 5.409 -2.479 1.00 98.19 92 PHE A C 1
ATOM 689 O O . PHE A 1 92 ? 0.485 5.140 -3.587 1.00 98.19 92 PHE A O 1
ATOM 696 N N . ILE A 1 93 ? -0.233 6.673 -2.129 1.00 97.94 93 ILE A N 1
ATOM 697 C CA . ILE A 1 93 ? 0.039 7.819 -3.013 1.00 97.94 93 ILE A CA 1
ATOM 698 C C . ILE A 1 93 ? 1.532 7.883 -3.357 1.00 97.94 93 ILE A C 1
ATOM 700 O O . ILE A 1 93 ? 1.877 7.933 -4.537 1.00 97.94 93 ILE A O 1
ATOM 704 N N . LYS A 1 94 ? 2.405 7.797 -2.347 1.00 97.50 94 LYS A N 1
ATOM 705 C CA . LYS A 1 94 ? 3.865 7.795 -2.534 1.00 97.50 94 LYS A CA 1
ATOM 706 C C . LYS A 1 94 ? 4.336 6.571 -3.320 1.00 97.50 94 LYS A C 1
ATOM 708 O O . LYS A 1 94 ? 5.193 6.674 -4.192 1.00 97.50 94 LYS A O 1
ATOM 713 N N . PHE A 1 95 ? 3.720 5.412 -3.084 1.00 97.94 95 PHE A N 1
ATOM 714 C CA . PHE A 1 95 ? 3.971 4.216 -3.882 1.00 97.94 95 PHE A CA 1
ATOM 715 C C . PHE A 1 95 ? 3.634 4.428 -5.355 1.00 97.94 95 PHE A C 1
ATOM 717 O O . PHE A 1 95 ? 4.421 4.034 -6.208 1.00 97.94 95 PHE A O 1
ATOM 724 N N . LEU A 1 96 ? 2.510 5.073 -5.678 1.00 97.81 96 LEU A N 1
ATOM 725 C CA . LEU A 1 96 ? 2.151 5.357 -7.069 1.00 97.81 96 LEU A CA 1
ATOM 726 C C . LEU A 1 96 ? 3.134 6.320 -7.751 1.00 97.81 96 LEU A C 1
ATOM 728 O O . LEU A 1 96 ? 3.297 6.247 -8.966 1.00 97.81 96 LEU A O 1
ATOM 732 N N . GLU A 1 97 ? 3.811 7.197 -7.012 1.00 96.81 97 GLU A N 1
ATOM 733 C CA . GLU A 1 97 ? 4.878 8.034 -7.573 1.00 96.81 97 GLU A CA 1
ATOM 734 C C . GLU A 1 97 ? 6.072 7.183 -8.014 1.00 96.81 97 GLU A C 1
ATOM 736 O O . GLU A 1 97 ? 6.492 7.279 -9.165 1.00 96.81 97 GLU A O 1
ATOM 741 N N . VAL A 1 98 ? 6.543 6.275 -7.155 1.00 96.50 98 VAL A N 1
ATOM 742 C CA . VAL A 1 98 ? 7.632 5.336 -7.479 1.00 96.50 98 VAL A CA 1
ATOM 743 C C . VAL A 1 98 ? 7.219 4.347 -8.573 1.00 96.50 98 VAL A C 1
ATOM 745 O O . VAL A 1 98 ? 7.957 4.099 -9.525 1.00 96.50 98 VAL A O 1
ATOM 748 N N . PHE A 1 99 ? 6.003 3.809 -8.481 1.00 97.19 99 PHE A N 1
ATOM 749 C CA . PHE A 1 99 ? 5.454 2.847 -9.434 1.00 97.19 99 PHE A CA 1
ATOM 750 C C . PHE A 1 99 ? 5.338 3.418 -10.851 1.00 97.19 99 PHE A C 1
ATOM 752 O O . PHE A 1 99 ? 5.346 2.661 -11.822 1.00 97.19 99 PHE A O 1
ATOM 759 N N . ARG A 1 100 ? 5.222 4.745 -10.995 1.00 95.62 100 ARG A N 1
ATOM 760 C CA . ARG A 1 100 ? 5.208 5.401 -12.306 1.00 95.62 100 ARG A CA 1
ATOM 761 C C . ARG A 1 100 ? 6.502 5.140 -13.070 1.00 95.62 100 ARG A C 1
ATOM 763 O O . ARG A 1 100 ? 6.432 4.743 -14.233 1.00 95.62 100 ARG A O 1
ATOM 770 N N . GLU A 1 101 ? 7.628 5.324 -12.390 1.00 94.62 101 GLU A N 1
ATOM 771 C CA . GLU A 1 101 ? 8.975 5.309 -12.969 1.00 94.62 101 GLU A CA 1
ATOM 772 C C . GLU A 1 101 ? 9.562 3.892 -13.077 1.00 94.62 101 GLU A C 1
ATOM 774 O O . GLU A 1 101 ? 10.378 3.609 -13.950 1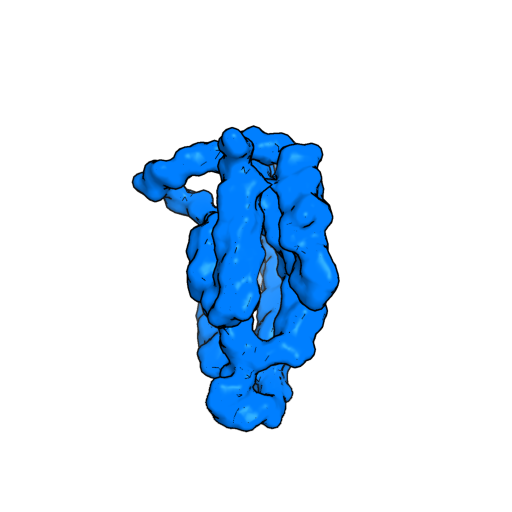.00 94.62 101 GLU A O 1
ATOM 779 N N . GLU A 1 102 ? 9.127 2.976 -12.212 1.00 95.25 102 GLU A N 1
ATOM 780 C CA . GLU A 1 102 ? 9.610 1.591 -12.175 1.00 95.25 102 GLU A CA 1
ATOM 781 C C . GLU A 1 102 ? 8.934 0.684 -13.216 1.00 95.25 102 GLU A C 1
ATOM 783 O O . GLU A 1 102 ? 7.922 1.042 -13.815 1.00 95.25 102 GLU A O 1
ATOM 788 N N . SER A 1 103 ? 9.463 -0.523 -13.447 1.00 95.38 103 SER A N 1
ATOM 789 C CA . SER A 1 103 ? 8.839 -1.502 -14.356 1.00 95.38 103 SER A CA 1
ATOM 790 C C . SER A 1 103 ? 7.814 -2.406 -13.651 1.00 95.38 103 SER A C 1
ATOM 792 O O . SER A 1 103 ? 7.454 -2.218 -12.487 1.00 95.38 103 SER A O 1
ATOM 794 N N . ASN A 1 104 ? 7.318 -3.415 -14.365 1.00 96.31 104 ASN A N 1
ATOM 795 C CA . ASN A 1 104 ? 6.363 -4.403 -13.864 1.00 96.31 104 ASN A CA 1
ATOM 796 C C . ASN A 1 104 ? 6.790 -5.190 -12.619 1.00 96.31 104 ASN A C 1
ATOM 798 O O . ASN A 1 104 ? 5.932 -5.817 -11.995 1.00 96.31 104 ASN A O 1
ATOM 802 N N . TRP A 1 105 ? 8.064 -5.153 -12.221 1.00 97.00 105 TRP A N 1
ATOM 803 C CA . TRP A 1 105 ? 8.520 -5.883 -11.044 1.00 97.00 105 TRP A CA 1
ATOM 804 C C . TRP A 1 105 ? 7.782 -5.454 -9.775 1.00 97.00 105 TRP A C 1
ATOM 806 O O . TRP A 1 105 ? 7.698 -6.268 -8.874 1.00 97.00 105 TRP A O 1
ATOM 816 N N . LEU A 1 106 ? 7.185 -4.256 -9.696 1.00 97.38 106 LEU A N 1
ATOM 817 C CA . LEU A 1 106 ? 6.378 -3.799 -8.551 1.00 97.38 106 LEU A CA 1
ATOM 818 C C . LEU A 1 106 ? 4.895 -4.222 -8.572 1.00 97.38 106 LEU A C 1
ATOM 820 O O . LEU A 1 106 ? 4.185 -3.989 -7.593 1.00 97.38 106 LEU A O 1
ATOM 824 N N . VAL A 1 107 ? 4.406 -4.852 -9.645 1.00 97.69 107 VAL A N 1
ATOM 825 C CA . VAL A 1 107 ? 2.987 -5.245 -9.785 1.00 97.69 107 VAL A CA 1
ATOM 826 C C . VAL A 1 107 ? 2.479 -6.131 -8.631 1.00 97.69 107 VAL A C 1
ATOM 828 O O . VAL A 1 107 ? 1.384 -5.858 -8.135 1.00 97.69 107 VAL A O 1
ATOM 831 N N . PRO A 1 108 ? 3.231 -7.131 -8.128 1.00 97.31 108 PRO A N 1
ATOM 832 C CA . PRO A 1 108 ? 2.804 -7.902 -6.957 1.00 97.31 108 PRO A CA 1
ATOM 833 C C . PRO A 1 108 ? 2.518 -7.041 -5.719 1.00 97.31 108 PRO A C 1
ATOM 835 O O . PRO A 1 108 ? 1.531 -7.271 -5.024 1.00 97.31 108 PRO A O 1
ATOM 838 N N . TRP A 1 109 ? 3.332 -6.012 -5.468 1.00 96.94 109 TRP A N 1
ATOM 839 C CA . TRP A 1 109 ? 3.120 -5.105 -4.339 1.00 96.94 109 TRP A CA 1
ATOM 840 C C . TRP A 1 109 ? 1.932 -4.167 -4.574 1.00 96.94 109 TRP A C 1
ATOM 842 O O . TRP A 1 109 ? 1.133 -3.950 -3.663 1.00 96.94 109 TRP A O 1
ATOM 852 N N . LEU A 1 110 ? 1.728 -3.707 -5.814 1.00 97.94 110 LEU A N 1
ATOM 853 C CA . LEU A 1 110 ? 0.526 -2.956 -6.184 1.00 97.94 110 LEU A CA 1
ATOM 854 C C . LEU A 1 110 ? -0.760 -3.739 -5.875 1.00 97.94 110 LEU A C 1
ATOM 856 O O . LEU A 1 110 ? -1.730 -3.153 -5.397 1.00 97.94 110 LEU A O 1
ATOM 860 N N . HIS A 1 111 ? -0.787 -5.049 -6.143 1.00 97.62 111 HIS A N 1
ATOM 861 C CA . HIS A 1 111 ? -1.965 -5.877 -5.871 1.00 97.62 111 HIS A CA 1
ATOM 862 C C . HIS A 1 111 ? -2.337 -5.877 -4.385 1.00 97.62 111 HIS A C 1
ATOM 864 O O . HIS A 1 111 ? -3.512 -5.704 -4.061 1.00 97.62 111 HIS A O 1
ATOM 870 N N . VAL A 1 112 ? -1.347 -6.005 -3.496 1.00 96.25 112 VAL A N 1
ATOM 871 C CA . VAL A 1 112 ? -1.566 -5.919 -2.044 1.00 96.25 112 VAL A CA 1
ATOM 872 C C . VAL A 1 112 ? -2.053 -4.525 -1.655 1.00 96.25 112 VAL A C 1
ATOM 874 O O . VAL A 1 112 ? -3.092 -4.420 -1.016 1.00 96.25 112 VAL A O 1
ATOM 877 N N . PHE A 1 113 ? -1.422 -3.451 -2.145 1.00 96.62 113 PHE A N 1
ATOM 878 C CA . PHE A 1 113 ? -1.870 -2.075 -1.873 1.00 96.62 113 PHE A CA 1
ATOM 879 C C . PHE A 1 113 ? -3.337 -1.832 -2.239 1.00 96.62 113 PHE A C 1
ATOM 881 O O . PHE A 1 113 ? -4.092 -1.229 -1.473 1.00 96.62 113 PHE A O 1
ATOM 888 N N . VAL A 1 114 ? -3.740 -2.306 -3.417 1.00 97.81 114 VAL A N 1
ATOM 889 C CA . VAL A 1 114 ? -5.096 -2.155 -3.950 1.00 97.81 114 VAL A CA 1
ATOM 890 C C . VAL A 1 114 ? -6.107 -2.997 -3.164 1.00 97.81 114 VAL A C 1
ATOM 892 O O . VAL A 1 114 ? -7.234 -2.551 -2.935 1.00 97.81 114 VAL A O 1
ATOM 895 N N . TYR A 1 115 ? -5.721 -4.198 -2.734 1.00 97.25 115 TYR A N 1
ATOM 896 C CA . TYR A 1 115 ? -6.549 -5.032 -1.869 1.00 97.25 115 TYR A CA 1
ATOM 897 C C . TYR A 1 115 ? -6.722 -4.412 -0.477 1.00 97.25 115 TYR A C 1
ATOM 899 O O . TYR A 1 115 ? -7.860 -4.241 -0.032 1.00 97.25 115 TYR A O 1
ATOM 907 N N . ASP A 1 116 ? -5.621 -4.018 0.160 1.00 97.00 116 ASP A N 1
ATOM 908 C CA . ASP A 1 116 ? -5.593 -3.445 1.505 1.00 97.00 116 ASP A CA 1
ATOM 909 C C . ASP A 1 116 ? -6.370 -2.127 1.556 1.00 97.00 116 ASP A C 1
ATOM 911 O O . ASP A 1 116 ? -7.175 -1.933 2.462 1.00 97.00 116 ASP A O 1
ATOM 915 N N . ALA A 1 117 ? -6.241 -1.269 0.535 1.00 97.56 117 ALA A N 1
ATOM 916 C CA . ALA A 1 117 ? -7.002 -0.021 0.445 1.00 97.56 117 ALA A CA 1
ATOM 917 C C . ALA A 1 117 ? -8.515 -0.277 0.428 1.00 97.56 117 ALA A C 1
ATOM 919 O O . ALA A 1 117 ? -9.269 0.402 1.122 1.00 97.56 117 ALA A O 1
ATOM 920 N N . ARG A 1 118 ? -8.968 -1.285 -0.332 1.00 97.06 118 ARG A N 1
ATOM 921 C CA . ARG A 1 118 ? -10.384 -1.671 -0.367 1.00 97.06 118 ARG A CA 1
ATOM 922 C C . ARG A 1 118 ? -10.845 -2.201 0.988 1.00 97.06 118 ARG A C 1
ATOM 924 O O . ARG A 1 118 ? -11.916 -1.821 1.445 1.00 97.06 118 ARG A O 1
ATOM 931 N N . MET A 1 119 ? -10.080 -3.101 1.602 1.00 96.25 119 MET A N 1
ATOM 932 C CA . MET A 1 119 ? -10.469 -3.717 2.872 1.00 96.25 119 MET A CA 1
ATOM 933 C C . MET A 1 119 ? -10.479 -2.695 4.010 1.00 96.25 119 MET A C 1
ATOM 935 O O . MET A 1 119 ? -11.481 -2.597 4.713 1.00 96.25 119 MET A O 1
ATOM 939 N N . LEU A 1 120 ? -9.429 -1.882 4.147 1.00 96.00 120 LEU A N 1
ATOM 940 C CA . LEU A 1 120 ? -9.362 -0.808 5.138 1.00 96.00 120 LEU A CA 1
ATOM 941 C C . LEU A 1 120 ? -10.514 0.178 4.992 1.00 96.00 120 LEU A C 1
ATOM 943 O O . LEU A 1 120 ? -11.133 0.506 5.994 1.00 96.00 120 LEU A O 1
ATOM 947 N N . ALA A 1 121 ? -10.845 0.596 3.767 1.00 95.69 121 ALA A N 1
ATOM 948 C CA . ALA A 1 121 ? -11.963 1.503 3.537 1.00 95.69 121 ALA A CA 1
ATOM 949 C C . ALA A 1 121 ? -13.296 0.928 4.042 1.00 95.69 121 ALA A C 1
ATOM 951 O O . ALA A 1 121 ? -14.067 1.635 4.684 1.00 95.69 121 ALA A O 1
ATOM 952 N N . LEU A 1 122 ? -13.543 -0.368 3.808 1.00 93.81 122 LEU A N 1
ATOM 953 C CA . LEU A 1 122 ? -14.740 -1.056 4.302 1.00 93.81 122 LEU A CA 1
ATOM 954 C C . LEU A 1 122 ? -14.790 -1.072 5.836 1.00 93.81 122 LEU A C 1
ATOM 956 O O . LEU A 1 122 ? -15.832 -0.785 6.422 1.00 93.81 122 LEU A O 1
ATOM 960 N N . TYR A 1 123 ? -13.675 -1.395 6.495 1.00 93.50 123 TYR A N 1
ATOM 961 C CA . TYR A 1 123 ? -13.617 -1.394 7.958 1.00 93.50 123 TYR A CA 1
ATOM 962 C C . TYR A 1 123 ? -13.706 0.020 8.548 1.00 93.50 123 TYR A C 1
ATOM 964 O O . TYR A 1 123 ? -14.366 0.201 9.569 1.00 93.50 123 TYR A O 1
ATOM 972 N N . ALA A 1 124 ? -13.096 1.013 7.899 1.00 93.50 124 ALA A N 1
ATOM 973 C CA . ALA A 1 124 ? -13.138 2.414 8.301 1.00 93.50 124 ALA A CA 1
ATOM 974 C C . ALA A 1 124 ? -14.563 2.979 8.226 1.00 93.50 124 ALA A C 1
ATOM 976 O O . ALA A 1 124 ? -15.020 3.583 9.195 1.00 93.50 124 ALA A O 1
ATOM 977 N N . ASP A 1 125 ? -15.302 2.719 7.141 1.00 90.88 125 ASP A N 1
ATOM 978 C CA . ASP A 1 125 ? -16.707 3.136 7.015 1.00 90.88 125 ASP A CA 1
ATOM 979 C C . ASP A 1 125 ? -17.586 2.482 8.102 1.00 90.88 125 ASP A C 1
ATOM 981 O O . ASP A 1 125 ? -18.431 3.147 8.706 1.00 90.88 125 ASP A O 1
ATOM 985 N N . VAL A 1 126 ? -17.343 1.205 8.433 1.00 89.50 126 VAL A N 1
ATOM 986 C CA . VAL A 1 126 ? -18.039 0.504 9.531 1.00 89.50 126 VAL A CA 1
ATOM 987 C C . VAL A 1 126 ? -17.684 1.081 10.906 1.00 89.50 126 VAL A C 1
ATOM 989 O O . VAL A 1 126 ? -18.571 1.269 11.741 1.00 89.50 126 VAL A O 1
ATOM 992 N N . GLU A 1 127 ? -16.406 1.342 11.185 1.00 90.44 127 GLU A N 1
ATOM 993 C CA . GLU A 1 127 ? -15.959 1.956 12.441 1.00 90.44 127 GLU A CA 1
ATOM 994 C C . GLU A 1 127 ? -16.575 3.347 12.620 1.00 90.44 127 GLU A C 1
ATOM 996 O O . GLU A 1 127 ? -17.081 3.680 13.696 1.00 90.44 127 GLU A O 1
ATOM 1001 N N . ALA A 1 128 ? -16.558 4.150 11.560 1.00 86.50 128 ALA A N 1
ATOM 1002 C CA . ALA A 1 128 ? -17.034 5.517 11.588 1.00 86.50 128 ALA A CA 1
ATOM 1003 C C . ALA A 1 128 ? -18.562 5.592 11.763 1.00 86.50 128 ALA A C 1
ATOM 1005 O O . ALA A 1 128 ? -19.037 6.396 12.569 1.00 86.50 128 ALA A O 1
ATOM 1006 N N . GLY A 1 129 ? -19.318 4.684 11.131 1.00 82.94 129 GLY A N 1
ATOM 1007 C CA . GLY A 1 129 ? -20.764 4.542 11.345 1.00 82.94 129 GLY A CA 1
ATOM 1008 C C . GLY A 1 129 ? -21.148 4.103 12.767 1.00 82.94 129 GLY A C 1
ATOM 1009 O O . GLY A 1 129 ? -22.179 4.517 13.285 1.00 82.94 129 GLY A O 1
ATOM 1010 N N . LYS A 1 130 ? -20.302 3.320 13.455 1.00 79.81 130 LYS A N 1
ATOM 1011 C CA . LYS A 1 130 ? -20.527 2.950 14.870 1.00 79.81 130 LYS A CA 1
ATOM 1012 C C . LYS A 1 130 ? -20.278 4.107 15.839 1.00 79.81 130 LYS A C 1
ATOM 1014 O O . LYS A 1 130 ? -20.922 4.177 16.882 1.00 79.81 130 LYS A O 1
ATOM 1019 N N . LYS A 1 131 ? -19.310 4.980 15.540 1.00 71.88 131 LYS A N 1
ATOM 1020 C CA . LYS A 1 131 ? -18.876 6.065 16.440 1.00 71.88 131 LYS A CA 1
ATOM 1021 C C . LYS A 1 131 ? -19.785 7.294 16.402 1.00 71.88 131 LYS A C 1
ATOM 1023 O O . LYS A 1 131 ? -19.768 8.077 17.350 1.00 71.88 131 LYS A O 1
ATOM 1028 N N . ARG A 1 132 ? -20.540 7.500 15.323 1.00 60.22 132 ARG A N 1
ATOM 1029 C CA . ARG A 1 132 ? -21.396 8.675 15.115 1.00 60.22 132 ARG A CA 1
ATOM 1030 C C . ARG A 1 132 ? -22.683 8.200 14.450 1.00 60.22 132 ARG A C 1
ATOM 1032 O O . ARG A 1 132 ? -22.620 7.676 13.347 1.00 60.22 132 ARG A O 1
ATOM 1039 N N . GLY A 1 133 ? -23.820 8.320 15.139 1.00 53.41 133 GLY A N 1
ATOM 1040 C CA . GLY A 1 133 ? -25.093 7.755 14.672 1.00 53.41 133 GLY A CA 1
ATOM 1041 C C . GLY A 1 133 ? -25.451 8.154 13.234 1.00 53.41 133 GLY A C 1
ATOM 1042 O O . GLY A 1 133 ? -25.223 9.302 12.870 1.00 53.41 133 GLY A O 1
ATOM 1043 N N . ASP A 1 134 ? -25.975 7.183 12.472 1.00 48.94 134 ASP A N 1
ATOM 1044 C CA . ASP A 1 134 ? -26.678 7.122 11.161 1.00 48.94 134 ASP A CA 1
ATOM 1045 C C . ASP A 1 134 ? -26.762 8.332 10.185 1.00 48.94 134 ASP A C 1
ATOM 1047 O O . ASP A 1 134 ? -27.564 8.316 9.249 1.00 48.94 134 ASP A O 1
ATOM 1051 N N . GLY A 1 135 ? -25.944 9.377 10.317 1.00 48.81 135 GLY A N 1
ATOM 1052 C CA . GLY A 1 135 ? -26.098 10.640 9.582 1.00 48.81 135 GLY A CA 1
ATOM 1053 C C . GLY A 1 135 ? -24.922 11.063 8.699 1.00 48.81 135 GLY A C 1
ATOM 1054 O O . GLY A 1 135 ? -25.152 11.726 7.686 1.00 48.81 135 GLY A O 1
ATOM 1055 N N . GLU A 1 136 ? -23.679 10.695 9.035 1.00 49.06 136 GLU A N 1
ATOM 1056 C CA . GLU A 1 136 ? -22.502 11.009 8.209 1.00 49.06 136 GLU A CA 1
ATOM 1057 C C . GLU A 1 136 ? -22.226 9.864 7.228 1.00 49.06 136 GLU A C 1
ATOM 1059 O O . GLU A 1 136 ? -21.861 8.756 7.620 1.00 49.06 136 GLU A O 1
ATOM 1064 N N . VAL A 1 137 ? -22.413 10.135 5.933 1.00 54.69 137 VAL A N 1
ATOM 1065 C CA . VAL A 1 137 ? -21.991 9.226 4.861 1.00 54.69 137 VAL A CA 1
ATOM 1066 C C . VAL A 1 137 ? -20.469 9.261 4.814 1.00 54.69 137 VAL A C 1
ATOM 1068 O O . VAL A 1 137 ? -19.885 10.229 4.327 1.00 54.69 137 VAL A O 1
ATOM 1071 N N . HIS A 1 138 ? -19.831 8.219 5.341 1.00 66.19 138 HIS A N 1
ATOM 1072 C CA . HIS A 1 138 ? -18.396 8.041 5.167 1.00 66.19 138 HIS A CA 1
ATOM 1073 C C . HIS A 1 138 ? -18.128 7.567 3.744 1.00 66.19 138 HIS A C 1
ATOM 1075 O O . HIS A 1 138 ? -18.718 6.606 3.254 1.00 66.19 138 HIS A O 1
ATOM 1081 N N . ASP A 1 139 ? -17.285 8.331 3.059 1.00 85.31 139 ASP A N 1
ATOM 1082 C CA . ASP A 1 139 ? -16.957 8.152 1.651 1.00 85.31 139 ASP A CA 1
ATOM 1083 C C . ASP A 1 139 ? -15.587 7.443 1.510 1.00 85.31 139 ASP A C 1
ATOM 1085 O O . ASP A 1 139 ? -14.950 7.582 0.465 1.00 85.31 139 ASP A O 1
ATOM 1089 N N . ASN A 1 140 ? -15.101 6.677 2.510 1.00 92.00 140 ASN A N 1
ATOM 1090 C CA . ASN A 1 140 ? -13.773 6.042 2.423 1.00 92.00 140 ASN A CA 1
ATOM 1091 C C . ASN A 1 140 ? -13.736 5.011 1.298 1.00 92.00 140 ASN A C 1
ATOM 1093 O O . ASN A 1 140 ? -12.790 4.994 0.515 1.00 92.00 140 ASN A O 1
ATOM 1097 N N . VAL A 1 141 ? -14.788 4.203 1.126 1.00 91.75 141 VAL A N 1
ATOM 1098 C CA . VAL A 1 141 ? -14.878 3.258 -0.004 1.00 91.75 141 VAL A CA 1
ATOM 1099 C C . VAL A 1 141 ? -14.849 3.983 -1.356 1.00 91.75 141 VAL A C 1
ATOM 1101 O O . VAL A 1 141 ? -14.206 3.521 -2.301 1.00 91.75 141 VAL A O 1
ATOM 1104 N N . LYS A 1 142 ? -15.495 5.148 -1.456 1.00 90.94 142 LYS A N 1
ATOM 1105 C CA . LYS A 1 142 ? -15.488 5.984 -2.667 1.00 90.94 142 LYS A CA 1
ATOM 1106 C C . LYS A 1 142 ? -14.137 6.674 -2.877 1.00 90.94 142 LYS A C 1
ATOM 1108 O O . LYS A 1 142 ? -13.691 6.820 -4.012 1.00 90.94 142 LYS A O 1
ATOM 1113 N N . ASN A 1 143 ? -13.465 7.081 -1.807 1.00 94.06 143 ASN A N 1
ATOM 1114 C CA . ASN A 1 143 ? -12.108 7.610 -1.850 1.00 94.06 143 ASN A CA 1
ATOM 1115 C C . ASN A 1 143 ? -11.123 6.522 -2.322 1.00 94.06 143 ASN A C 1
ATOM 1117 O O . ASN A 1 143 ? -10.369 6.750 -3.270 1.00 94.06 143 ASN A O 1
ATOM 1121 N N . ALA A 1 144 ? -11.220 5.303 -1.785 1.00 96.38 144 ALA A N 1
ATOM 1122 C CA . ALA A 1 144 ? -10.433 4.153 -2.221 1.00 96.38 144 ALA A CA 1
ATOM 1123 C C . ALA A 1 144 ? -10.659 3.858 -3.710 1.00 96.38 144 ALA A C 1
ATOM 1125 O O . ALA A 1 144 ? -9.698 3.643 -4.449 1.00 96.38 144 ALA A O 1
ATOM 1126 N N . GLU A 1 145 ? -11.906 3.933 -4.190 1.00 95.75 145 GLU A N 1
ATOM 1127 C CA . GLU A 1 145 ? -12.234 3.815 -5.617 1.00 95.75 145 GLU A CA 1
ATOM 1128 C C . GLU A 1 145 ? -11.421 4.797 -6.479 1.00 95.75 145 GLU A C 1
ATOM 1130 O O . GLU A 1 145 ? -10.895 4.416 -7.527 1.00 95.75 145 GLU A O 1
ATOM 1135 N N . GLN A 1 146 ? -11.272 6.053 -6.043 1.00 96.75 146 GLN A N 1
ATOM 1136 C CA . GLN A 1 146 ? -10.487 7.056 -6.769 1.00 96.75 146 GLN A CA 1
ATOM 1137 C C . GLN A 1 146 ? -9.000 6.685 -6.828 1.00 96.75 146 GLN A C 1
ATOM 1139 O O . GLN A 1 146 ? -8.384 6.812 -7.890 1.00 96.75 146 GLN A O 1
ATOM 1144 N N . HIS A 1 147 ? -8.423 6.183 -5.735 1.00 97.62 147 HIS A N 1
ATOM 1145 C CA . HIS A 1 147 ? -7.033 5.718 -5.712 1.00 97.62 147 HIS A CA 1
ATOM 1146 C C . HIS A 1 147 ? -6.823 4.480 -6.597 1.00 97.62 147 HIS A C 1
ATOM 1148 O O . HIS A 1 147 ? -5.875 4.435 -7.384 1.00 97.62 147 HIS A O 1
ATOM 1154 N N . LEU A 1 148 ? -7.754 3.522 -6.571 1.00 98.25 148 LEU A N 1
ATOM 1155 C CA . LEU A 1 148 ? -7.729 2.348 -7.447 1.00 98.25 148 LEU A CA 1
ATOM 1156 C C . LEU A 1 148 ? -7.850 2.735 -8.927 1.00 98.25 148 LEU A C 1
ATOM 1158 O O . LEU A 1 148 ? -7.152 2.168 -9.764 1.00 98.25 148 LEU A O 1
ATOM 1162 N N . LYS A 1 149 ? -8.673 3.734 -9.268 1.00 98.06 149 LYS A N 1
ATOM 1163 C CA . LYS A 1 149 ? -8.768 4.270 -10.638 1.00 98.06 149 LYS A CA 1
ATOM 1164 C C . LYS A 1 149 ? -7.461 4.902 -11.117 1.00 98.06 149 LYS A C 1
ATOM 1166 O O . LYS A 1 149 ? -7.116 4.757 -12.290 1.00 98.06 149 LYS A O 1
ATOM 1171 N N . ARG A 1 150 ? -6.709 5.567 -10.232 1.00 97.88 150 ARG A N 1
ATOM 1172 C CA . ARG A 1 150 ? -5.371 6.093 -10.562 1.00 97.88 150 ARG A CA 1
ATOM 1173 C C . ARG A 1 150 ? -4.405 4.953 -10.889 1.00 97.88 150 ARG A C 1
ATOM 1175 O O . ARG A 1 150 ? -3.786 4.981 -11.950 1.00 97.88 150 ARG A O 1
ATOM 1182 N N . ALA A 1 151 ? -4.350 3.919 -10.047 1.00 97.94 151 ALA A N 1
ATOM 1183 C CA . ALA A 1 151 ? -3.546 2.721 -10.301 1.00 97.94 151 ALA A CA 1
ATOM 1184 C C . ALA A 1 151 ? -3.957 1.998 -11.599 1.00 97.94 151 ALA A C 1
ATOM 1186 O O . ALA A 1 151 ? -3.109 1.609 -12.404 1.00 97.94 151 ALA A O 1
ATOM 1187 N N . PHE A 1 152 ? -5.263 1.869 -11.847 1.00 98.25 152 PHE A N 1
ATOM 1188 C CA . PHE A 1 152 ? -5.803 1.325 -13.092 1.00 98.25 152 PHE A CA 1
ATOM 1189 C C . PHE A 1 152 ? -5.296 2.112 -14.304 1.00 98.25 152 PHE A C 1
ATOM 1191 O O . PHE A 1 152 ? -4.726 1.519 -15.215 1.00 98.25 152 PHE A O 1
ATOM 1198 N N . SER A 1 153 ? -5.426 3.442 -14.284 1.00 97.88 153 SER A N 1
ATOM 1199 C CA . SER A 1 153 ? -4.972 4.308 -15.377 1.00 97.88 153 SER A CA 1
ATOM 1200 C C . SER A 1 153 ? -3.477 4.136 -15.667 1.00 97.88 153 SER A C 1
ATOM 1202 O O . SER A 1 153 ? -3.080 4.055 -16.827 1.00 97.88 153 SER A O 1
ATOM 1204 N N . MET A 1 154 ? -2.647 4.010 -14.628 1.00 96.81 154 MET A N 1
ATOM 1205 C CA . MET A 1 154 ? -1.205 3.795 -14.784 1.00 96.81 154 MET A CA 1
ATOM 1206 C C . MET A 1 154 ? -0.858 2.438 -15.403 1.00 96.81 154 MET A C 1
ATOM 1208 O O . MET A 1 154 ? 0.090 2.350 -16.176 1.00 96.81 154 MET A O 1
ATOM 1212 N N . THR A 1 155 ? -1.605 1.381 -15.072 1.00 97.38 155 THR A N 1
ATOM 1213 C CA . THR A 1 155 ? -1.341 0.034 -15.609 1.00 97.38 155 THR A CA 1
ATOM 1214 C C . THR A 1 155 ? -1.879 -0.144 -17.027 1.00 97.38 155 THR A C 1
ATOM 1216 O O . THR A 1 155 ? -1.180 -0.700 -17.869 1.00 97.38 155 THR A O 1
ATOM 1219 N N . VAL A 1 156 ? -3.084 0.355 -17.323 1.00 97.25 156 VAL A N 1
ATOM 1220 C CA . VAL A 1 156 ? -3.728 0.172 -18.636 1.00 97.25 156 VAL A CA 1
ATOM 1221 C C . VAL A 1 156 ? -3.060 1.006 -19.730 1.00 97.25 156 VAL A C 1
ATOM 1223 O O . VAL A 1 156 ? -2.919 0.546 -20.861 1.00 97.25 156 VAL A O 1
ATOM 1226 N N . ASN A 1 157 ? -2.603 2.215 -19.386 1.00 96.06 157 ASN A N 1
ATOM 1227 C CA . ASN A 1 157 ? -1.957 3.132 -20.326 1.00 96.06 157 ASN A CA 1
ATOM 1228 C C . ASN A 1 157 ? -0.444 2.911 -20.440 1.00 96.06 157 ASN A C 1
ATOM 1230 O O . ASN A 1 157 ? 0.221 3.661 -21.156 1.00 96.06 157 ASN A O 1
ATOM 1234 N N . ASP A 1 158 ? 0.108 1.911 -19.750 1.00 96.50 158 ASP A N 1
ATOM 1235 C CA . ASP A 1 158 ? 1.531 1.605 -19.803 1.00 96.50 158 ASP A CA 1
ATOM 1236 C C . ASP A 1 158 ? 1.965 1.260 -21.236 1.00 96.50 158 ASP A C 1
ATOM 1238 O O . ASP A 1 158 ? 1.287 0.512 -21.948 1.00 96.50 158 ASP A O 1
ATOM 1242 N N . ARG A 1 159 ? 3.084 1.839 -21.676 1.00 94.88 159 ARG A N 1
ATOM 1243 C CA . ARG A 1 159 ? 3.625 1.701 -23.041 1.00 94.88 159 ARG A CA 1
ATOM 1244 C C . ARG A 1 159 ? 4.977 0.992 -23.075 1.00 94.88 159 ARG A C 1
ATOM 1246 O O . ARG A 1 159 ? 5.600 0.955 -24.133 1.00 94.88 159 ARG A O 1
ATOM 1253 N N . ALA A 1 160 ? 5.433 0.457 -21.943 1.00 95.69 160 ALA A N 1
ATOM 1254 C CA . ALA A 1 160 ? 6.642 -0.349 -21.889 1.00 95.69 160 ALA A CA 1
ATOM 1255 C C . ALA A 1 160 ? 6.542 -1.590 -22.795 1.00 95.69 160 ALA A C 1
ATOM 1257 O O . ALA A 1 160 ? 5.450 -2.039 -23.161 1.00 95.69 160 ALA A O 1
ATOM 1258 N N . ALA A 1 161 ? 7.702 -2.151 -23.139 1.00 96.00 161 ALA A N 1
ATOM 1259 C CA . ALA A 1 161 ? 7.781 -3.422 -23.846 1.00 96.00 161 ALA A CA 1
ATOM 1260 C C . ALA A 1 161 ? 7.074 -4.542 -23.046 1.00 96.00 161 ALA A C 1
ATOM 1262 O O . ALA A 1 161 ? 6.983 -4.446 -21.817 1.00 96.00 161 ALA A O 1
ATOM 1263 N N . PRO A 1 162 ? 6.542 -5.592 -23.705 1.00 93.38 162 PRO A N 1
ATOM 1264 C CA . PRO A 1 162 ? 5.710 -6.606 -23.050 1.00 93.38 162 PRO A CA 1
ATOM 1265 C C . PRO A 1 162 ? 6.336 -7.262 -21.808 1.00 93.38 162 PRO A C 1
ATOM 1267 O O . PRO A 1 162 ? 5.629 -7.543 -20.845 1.00 93.38 162 PRO A O 1
ATOM 1270 N N . ASP A 1 163 ? 7.652 -7.460 -21.809 1.00 94.25 163 ASP A N 1
ATOM 1271 C CA . ASP A 1 163 ? 8.450 -8.048 -20.729 1.00 94.25 163 ASP A CA 1
ATOM 1272 C C . ASP A 1 163 ? 8.585 -7.143 -19.495 1.00 94.25 163 ASP A C 1
ATOM 1274 O O . ASP A 1 163 ? 8.757 -7.637 -18.380 1.00 94.25 163 ASP A O 1
ATOM 1278 N N . LEU A 1 164 ? 8.444 -5.829 -19.673 1.00 96.12 164 LEU A N 1
ATOM 1279 C CA . LEU A 1 164 ? 8.510 -4.821 -18.613 1.00 96.12 164 LEU A CA 1
ATOM 1280 C C . LEU A 1 164 ? 7.143 -4.206 -18.290 1.00 96.12 164 LEU A C 1
ATOM 1282 O O . LEU A 1 164 ? 7.055 -3.334 -17.418 1.00 96.12 164 LEU A O 1
ATOM 1286 N N . SER A 1 165 ? 6.082 -4.651 -18.971 1.00 96.88 165 SER A N 1
ATOM 1287 C CA . SER A 1 165 ? 4.782 -3.992 -18.929 1.00 96.88 165 SER A CA 1
ATOM 1288 C C . SER A 1 165 ? 3.964 -4.309 -17.680 1.00 96.88 165 SER A C 1
ATOM 1290 O O . SER A 1 165 ? 3.853 -5.452 -17.237 1.00 96.88 165 SER A O 1
ATOM 1292 N N . LYS A 1 166 ? 3.327 -3.270 -17.141 1.00 97.75 166 LYS A N 1
ATOM 1293 C CA . LYS A 1 166 ? 2.434 -3.289 -15.977 1.00 97.75 166 LYS A CA 1
ATOM 1294 C C . LYS A 1 166 ? 1.004 -3.717 -16.323 1.00 97.75 166 LYS A C 1
ATOM 1296 O O . LYS A 1 166 ? 0.224 -3.996 -15.411 1.00 97.75 166 LYS A O 1
ATOM 1301 N N . ARG A 1 167 ? 0.652 -3.790 -17.615 1.00 96.81 167 ARG A N 1
ATOM 1302 C CA . ARG A 1 167 ? -0.696 -4.144 -18.109 1.00 96.81 167 ARG A CA 1
ATOM 1303 C C . ARG A 1 167 ? -1.264 -5.452 -17.543 1.00 96.81 167 ARG A C 1
ATOM 1305 O O . ARG A 1 167 ? -2.461 -5.479 -17.263 1.00 96.81 167 ARG A O 1
ATOM 1312 N N . PRO A 1 168 ? -0.477 -6.523 -17.306 1.00 94.50 168 PRO A N 1
ATOM 1313 C CA . PRO A 1 168 ? -1.013 -7.735 -16.684 1.00 94.50 168 PRO A CA 1
ATOM 1314 C C . PRO A 1 168 ? -1.642 -7.493 -15.301 1.00 94.50 168 PRO A C 1
ATOM 1316 O O . PRO A 1 168 ? -2.570 -8.203 -14.918 1.00 94.50 168 PRO A O 1
ATOM 1319 N N . GLY A 1 169 ? -1.201 -6.462 -14.570 1.00 94.94 169 GLY A N 1
ATOM 1320 C CA . GLY A 1 169 ? -1.781 -6.086 -13.278 1.00 94.94 169 GLY A CA 1
ATOM 1321 C C . GLY A 1 169 ? -3.160 -5.422 -13.373 1.00 94.94 169 GLY A C 1
ATOM 1322 O O . GLY A 1 169 ? -3.902 -5.385 -12.391 1.00 94.94 169 GLY A O 1
ATOM 1323 N N . THR A 1 170 ? -3.560 -4.929 -14.550 1.00 97.38 170 THR A N 1
ATOM 1324 C CA . THR A 1 170 ? -4.821 -4.195 -14.738 1.00 97.38 170 THR A CA 1
ATOM 1325 C C . THR A 1 170 ? -6.042 -5.033 -14.361 1.00 97.38 170 THR A C 1
ATOM 1327 O O . THR A 1 170 ? -6.945 -4.529 -13.689 1.00 97.38 170 THR A O 1
ATOM 1330 N N . LEU A 1 171 ? -6.069 -6.319 -14.730 1.00 96.56 171 LEU A N 1
ATOM 1331 C CA . LEU A 1 171 ? -7.211 -7.196 -14.451 1.00 96.56 171 LEU A CA 1
ATOM 1332 C C . LEU A 1 171 ? -7.447 -7.372 -12.944 1.00 96.56 171 LEU A C 1
ATOM 1334 O O . LEU A 1 171 ? -8.593 -7.400 -12.494 1.00 96.56 171 LEU A O 1
ATOM 1338 N N . TYR A 1 172 ? -6.376 -7.427 -12.147 1.00 97.81 172 TYR A N 1
ATOM 1339 C CA . TYR A 1 172 ? -6.500 -7.507 -10.694 1.00 97.81 172 TYR A CA 1
ATOM 1340 C C . TYR A 1 172 ? -7.190 -6.262 -10.126 1.00 97.81 172 TYR A C 1
ATOM 1342 O O . TYR A 1 172 ? -8.110 -6.377 -9.316 1.00 97.81 172 TYR A O 1
ATOM 1350 N N . ILE A 1 173 ? -6.794 -5.070 -10.583 1.00 98.00 173 ILE A N 1
ATOM 1351 C CA . ILE A 1 173 ? -7.370 -3.797 -10.124 1.00 98.00 173 ILE A CA 1
ATOM 1352 C C . ILE A 1 173 ? -8.849 -3.706 -10.510 1.00 98.00 173 ILE A C 1
ATOM 1354 O O . ILE A 1 173 ? -9.678 -3.340 -9.677 1.00 98.00 173 ILE A O 1
ATOM 1358 N N . VAL A 1 174 ? -9.197 -4.103 -11.738 1.00 97.75 174 VAL A N 1
ATOM 1359 C CA . VAL A 1 174 ? -10.589 -4.164 -12.216 1.00 97.75 174 VAL A CA 1
ATOM 1360 C C . VAL A 1 174 ? -11.438 -5.066 -11.319 1.00 97.75 174 VAL A C 1
ATOM 1362 O O . VAL A 1 174 ? -12.531 -4.674 -10.914 1.00 97.75 174 VAL A O 1
ATOM 1365 N N . ASN A 1 175 ? -10.916 -6.228 -10.920 1.00 97.69 175 ASN A N 1
ATOM 1366 C CA . ASN A 1 175 ? -11.625 -7.128 -10.012 1.00 97.69 175 ASN A CA 1
ATOM 1367 C C . ASN A 1 175 ? -11.894 -6.487 -8.641 1.00 97.69 175 ASN A C 1
ATOM 1369 O O . ASN A 1 175 ? -12.964 -6.695 -8.068 1.00 97.69 175 ASN A O 1
ATOM 1373 N N . GLN A 1 176 ? -10.962 -5.694 -8.102 1.00 97.25 176 GLN A N 1
ATOM 1374 C CA . GLN A 1 176 ? -11.186 -4.990 -6.832 1.00 97.25 176 GLN A CA 1
ATOM 1375 C C . GLN A 1 176 ? -12.165 -3.815 -6.987 1.00 97.25 176 GLN A C 1
ATOM 1377 O O . GLN A 1 176 ? -13.021 -3.628 -6.121 1.00 97.25 176 GLN A O 1
ATOM 1382 N N . LEU A 1 177 ? -12.115 -3.082 -8.105 1.00 96.31 177 LEU A N 1
ATOM 1383 C CA . LEU A 1 177 ? -13.093 -2.038 -8.437 1.00 96.31 177 LEU A CA 1
ATOM 1384 C C . LEU A 1 177 ? -14.512 -2.610 -8.561 1.00 96.31 177 LEU A C 1
ATOM 1386 O O . LEU A 1 177 ? -15.447 -2.041 -8.002 1.00 96.31 177 LEU A O 1
ATOM 1390 N N . PHE A 1 178 ? -14.686 -3.769 -9.206 1.00 95.44 178 PHE A N 1
ATOM 1391 C CA . PHE A 1 178 ? -15.989 -4.438 -9.257 1.00 95.44 178 PHE A CA 1
ATOM 1392 C C . PHE A 1 178 ? -16.530 -4.754 -7.862 1.00 95.44 178 PHE A C 1
ATOM 1394 O O . PHE A 1 178 ? -17.702 -4.491 -7.592 1.00 95.44 178 PHE A O 1
ATOM 1401 N N . LYS A 1 179 ? -15.685 -5.241 -6.947 1.00 94.38 179 LYS A N 1
ATOM 1402 C CA . LYS A 1 179 ? -16.095 -5.498 -5.557 1.00 94.38 179 LYS A CA 1
ATOM 1403 C C . LYS A 1 179 ? -16.566 -4.224 -4.844 1.00 94.38 179 LYS A C 1
ATOM 1405 O O . LYS A 1 179 ? -17.550 -4.290 -4.113 1.00 94.38 179 LYS A O 1
ATOM 1410 N N . ILE A 1 180 ? -15.923 -3.077 -5.085 1.00 91.88 180 ILE A N 1
ATOM 1411 C CA . ILE A 1 180 ? -16.384 -1.773 -4.576 1.00 91.88 180 ILE A CA 1
ATOM 1412 C C . ILE A 1 180 ? -17.757 -1.413 -5.162 1.00 91.88 180 ILE A C 1
ATOM 1414 O O . ILE A 1 180 ? -18.681 -1.099 -4.413 1.00 91.88 180 ILE A O 1
ATOM 1418 N N . TYR A 1 181 ? -17.932 -1.514 -6.483 1.00 87.94 181 TYR A N 1
ATOM 1419 C CA . TYR A 1 181 ? -19.200 -1.168 -7.133 1.00 87.94 181 TYR A CA 1
ATOM 1420 C C . TYR A 1 181 ? -20.378 -2.009 -6.642 1.00 87.94 181 TYR A C 1
ATOM 1422 O O . TYR A 1 181 ? -21.459 -1.469 -6.399 1.00 87.94 181 TYR A O 1
ATOM 1430 N N . PHE A 1 182 ? -20.182 -3.319 -6.477 1.00 85.75 182 PHE A N 1
ATOM 1431 C CA . PHE A 1 182 ? -21.228 -4.196 -5.955 1.00 85.75 182 PHE A CA 1
ATOM 1432 C C . PHE A 1 182 ? -21.571 -3.878 -4.496 1.00 85.75 182 PHE A C 1
ATOM 1434 O O . PHE A 1 182 ? -22.753 -3.852 -4.156 1.00 85.75 182 PHE A O 1
ATOM 1441 N N . HIS A 1 183 ? -20.573 -3.558 -3.668 1.00 82.50 183 HIS A N 1
ATOM 1442 C CA . HIS A 1 183 ? -20.785 -3.148 -2.281 1.00 82.50 183 HIS A CA 1
ATOM 1443 C C . HIS A 1 183 ? -21.612 -1.854 -2.184 1.00 82.50 183 HIS A C 1
ATOM 1445 O O . HIS A 1 183 ? -22.654 -1.830 -1.528 1.00 82.50 183 HIS A O 1
ATOM 1451 N N . VAL A 1 184 ? -21.218 -0.800 -2.909 1.00 76.69 184 VAL A N 1
ATOM 1452 C CA . VAL A 1 184 ? -21.933 0.491 -2.902 1.00 76.69 184 VAL A CA 1
ATOM 1453 C C . VAL A 1 184 ? -23.357 0.350 -3.447 1.00 76.69 184 VAL A C 1
ATOM 1455 O O . VAL A 1 184 ? -24.291 0.936 -2.896 1.00 76.69 184 VAL A O 1
ATOM 1458 N N . ARG A 1 185 ? -23.556 -0.438 -4.514 1.00 69.94 185 ARG A N 1
ATOM 1459 C CA . ARG A 1 185 ? -24.893 -0.693 -5.075 1.00 69.94 185 ARG A CA 1
ATOM 1460 C C . ARG A 1 185 ? -25.809 -1.367 -4.050 1.00 69.94 185 ARG A C 1
ATOM 1462 O O . ARG A 1 185 ? -26.951 -0.939 -3.911 1.00 69.94 185 ARG A O 1
ATOM 1469 N N . HIS A 1 186 ? -25.313 -2.375 -3.333 1.00 61.25 186 HIS A N 1
ATOM 1470 C CA . HIS A 1 186 ? -26.101 -3.110 -2.342 1.00 61.25 186 HIS A CA 1
ATOM 1471 C C . HIS A 1 186 ? -26.479 -2.244 -1.127 1.00 61.25 186 HIS A C 1
ATOM 1473 O O . HIS A 1 186 ? -27.625 -2.274 -0.680 1.00 61.25 186 HIS A O 1
ATOM 1479 N N . HIS A 1 187 ? -25.568 -1.393 -0.645 1.00 58.09 187 HIS A N 1
ATOM 1480 C CA . HIS A 1 187 ? -25.876 -0.459 0.444 1.00 58.09 187 HIS A CA 1
ATOM 1481 C C . HIS A 1 187 ? -26.902 0.611 0.049 1.00 58.09 187 HIS A C 1
ATOM 1483 O O . HIS A 1 187 ? -27.764 0.967 0.851 1.00 58.09 187 HIS A O 1
ATOM 1489 N N . ARG A 1 188 ? -26.870 1.106 -1.197 1.00 55.91 188 ARG A N 1
ATOM 1490 C CA . ARG A 1 188 ? -27.845 2.105 -1.667 1.00 55.91 188 ARG A CA 1
ATOM 1491 C C . ARG A 1 188 ? -29.256 1.543 -1.812 1.00 55.91 188 ARG A C 1
ATOM 1493 O O . ARG A 1 188 ? -30.196 2.277 -1.536 1.00 55.91 188 ARG A O 1
ATOM 1500 N N . SER A 1 189 ? -29.426 0.267 -2.171 1.00 50.44 189 SER A N 1
ATOM 1501 C CA . SER A 1 189 ? -30.758 -0.357 -2.266 1.00 50.44 189 SER A CA 1
ATOM 1502 C C . SER A 1 189 ? -31.495 -0.505 -0.926 1.00 50.44 189 SER A C 1
ATOM 1504 O O . SER A 1 189 ? -32.701 -0.720 -0.937 1.00 50.44 189 SER A O 1
ATOM 1506 N N . GLY A 1 190 ? -30.803 -0.368 0.212 1.00 49.06 190 GLY A N 1
ATOM 1507 C CA . GLY A 1 190 ? -31.411 -0.360 1.549 1.00 49.06 190 GLY A CA 1
ATOM 1508 C C . GLY A 1 190 ? -31.693 1.038 2.117 1.00 49.06 190 GLY A C 1
ATOM 1509 O O . GLY A 1 190 ? -32.210 1.144 3.225 1.00 49.06 190 GLY A O 1
ATOM 1510 N N . SER A 1 191 ? -31.346 2.116 1.399 1.00 43.66 191 SER A N 1
ATOM 1511 C CA . SER A 1 191 ? -31.534 3.497 1.863 1.00 43.66 191 SER A CA 1
ATOM 1512 C C . SER A 1 191 ? -32.850 4.090 1.334 1.00 43.66 191 SER A C 1
ATOM 1514 O O . SER A 1 191 ? -33.081 4.038 0.123 1.00 43.66 191 SER A O 1
ATOM 1516 N N . PRO A 1 192 ? -33.674 4.765 2.166 1.00 47.00 192 PRO A N 1
ATOM 1517 C CA . PRO A 1 192 ? -34.916 5.417 1.723 1.00 47.00 192 PRO A CA 1
ATOM 1518 C C . PRO A 1 192 ? -34.720 6.491 0.637 1.00 47.00 192 PRO A C 1
ATOM 1520 O O . PRO A 1 192 ? -35.684 6.932 0.018 1.00 47.00 192 PRO A O 1
ATOM 1523 N N . ARG A 1 193 ? -33.477 6.934 0.391 1.00 45.00 193 ARG A N 1
ATOM 1524 C CA . ARG A 1 193 ? -33.135 7.957 -0.612 1.00 45.00 193 ARG A CA 1
ATOM 1525 C C . ARG A 1 193 ? -32.900 7.404 -2.025 1.00 45.00 193 ARG A C 1
ATOM 1527 O O . ARG A 1 193 ? -32.612 8.185 -2.928 1.00 45.00 193 ARG A O 1
ATOM 1534 N N . ALA A 1 194 ? -33.015 6.093 -2.247 1.00 45.78 194 ALA A N 1
ATOM 1535 C CA . ALA A 1 194 ? -32.764 5.485 -3.558 1.00 45.78 194 ALA A CA 1
ATOM 1536 C C . ALA A 1 194 ? -33.835 5.797 -4.626 1.00 45.78 194 ALA A C 1
ATOM 1538 O O . ALA A 1 194 ? -33.569 5.627 -5.814 1.00 45.78 194 ALA A O 1
ATOM 1539 N N . ASN A 1 195 ? -35.011 6.298 -4.234 1.00 38.22 195 ASN A N 1
ATOM 1540 C CA . ASN A 1 195 ? -36.172 6.396 -5.128 1.00 38.22 195 ASN A CA 1
ATOM 1541 C C . ASN A 1 195 ? -36.236 7.645 -6.028 1.00 38.22 195 ASN A C 1
ATOM 1543 O O . ASN A 1 195 ? -37.208 7.782 -6.763 1.00 38.22 195 ASN A O 1
ATOM 1547 N N . HIS A 1 196 ? -35.249 8.553 -6.016 1.00 41.56 196 HIS A N 1
ATOM 1548 C CA . HIS A 1 196 ? -35.405 9.841 -6.721 1.00 41.56 196 HIS A CA 1
ATOM 1549 C C . HIS A 1 196 ? -34.267 10.296 -7.642 1.00 41.56 196 HIS A C 1
ATOM 1551 O O . HIS A 1 196 ? -34.333 11.415 -8.138 1.00 41.56 196 HIS A O 1
ATOM 1557 N N . VAL A 1 197 ? -33.246 9.480 -7.930 1.00 42.91 197 VAL A N 1
ATOM 1558 C CA . VAL A 1 197 ? -32.083 9.976 -8.710 1.00 42.91 197 VAL A CA 1
ATOM 1559 C C . VAL A 1 197 ? -31.974 9.403 -10.128 1.00 42.91 197 VAL A C 1
ATOM 1561 O O . VAL A 1 197 ? -31.089 9.799 -10.873 1.00 42.91 197 VAL A O 1
ATOM 1564 N N . TRP A 1 198 ? -32.899 8.545 -10.566 1.00 36.19 198 TRP A N 1
ATOM 1565 C CA . TRP A 1 198 ? -32.913 8.073 -11.958 1.00 36.19 198 TRP A CA 1
ATOM 1566 C C . TRP A 1 198 ? -34.340 8.032 -12.508 1.00 36.19 198 TRP A C 1
ATOM 1568 O O . TRP A 1 198 ? -35.006 7.002 -12.494 1.00 36.19 198 TRP A O 1
ATOM 1578 N N . SER A 1 199 ? -34.821 9.183 -12.970 1.00 25.56 199 SER A N 1
ATOM 1579 C CA . SER A 1 199 ? -35.801 9.256 -14.058 1.00 25.56 199 SER A CA 1
ATOM 1580 C C . SER A 1 199 ? -35.083 9.857 -15.274 1.00 25.56 199 SER A C 1
ATOM 1582 O O . SER A 1 199 ? -34.177 10.664 -15.056 1.00 25.56 199 SER A O 1
ATOM 1584 N N . PRO A 1 200 ? -35.392 9.366 -16.487 1.00 40.53 200 PRO A N 1
ATOM 1585 C CA . PRO A 1 200 ? -34.569 9.504 -17.692 1.00 40.53 200 PRO A CA 1
ATOM 1586 C C . PRO A 1 200 ? -34.293 10.947 -18.117 1.00 40.53 200 PRO A C 1
ATOM 1588 O O . PRO A 1 200 ? -35.152 11.819 -17.858 1.00 40.53 200 PRO A O 1
#

Secondary structure (DSSP, 8-state):
--HHHHHHHHHHHHHHTT-HHHHHHHH-----SSS-PPP----HHHHHHHHHHH--GGGGGGHHHHHHHHHHHHHHHTT-HHHHHHHHHHHHHHHHHHHHHS-GGGHHHHHHHHHHHHHHHHHHHHHHHHHS-S-----HHHHHHHHHHHHHHHHHT--S-TTT-SGGGHHHHHHHHHHHHHHHHHHHTTSGGGGGS---

Foldseek 3Di:
DAPLLVLLLQLLVCVVVLNQLSNLVSLFQDPDPPPPPDQLADDLVRNLVSLVVRQDDPSVLCSLLSSLSSVLSNCVSVLNLLSSLVSLVSSLVSVLVVVLVAFQSNLSNVLSSLVSQQVSLVSNQVVVCVVDPDDDRRCSLVVSLVSLVSVLCSQCPFDDDPVRGSVVSNVSSVVSNVVSVVVVVVVLVPDPPNPPDDDD

Organism: Aphanomyces astaci (NCBI:txid112090)

pLDDT: mean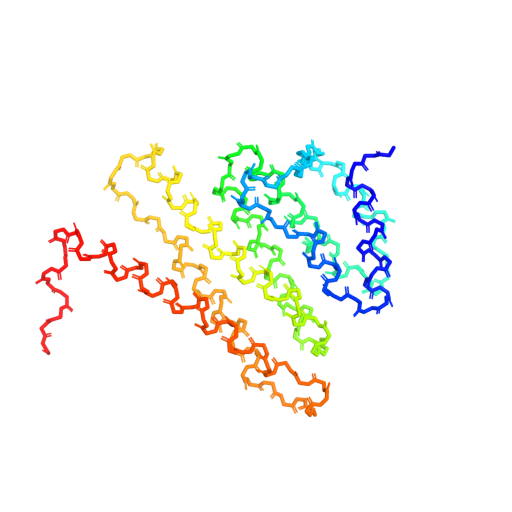 86.38, std 16.7, range [25.56, 98.25]

InterPro domains:
  IPR045114 Csn12 family [PTHR12732] (59-186)

Sequence (200 aa):
MNAAAVAVKEVVGSLLRKQSAHVANILAISFDKSTSDAPFLDNDRAIEAACRSSFVGPLGAYHDIVAATLKAKRLVHEDKFVLAYDEHISGFIKFLEVFREESNWLVPWLHVFVYDARMLALYADVEAGKKRGDGEVHDNVKNAEQHLKRAFSMTVNDRAAPDLSKRPGTLYIVNQLFKIYFHVRHHRSGSPRANHVWSP

Radius of gyration: 18.08 Å; chains: 1; bounding box: 57×28×42 Å